Protein AF-0000000084413455 (afdb_homodimer)

Radius of gyration: 25.89 Å; Cα contacts (8 Å, |Δi|>4): 850; chains: 2; bounding box: 75×110×59 Å

Secondary structure (DSSP, 8-state):
----------------PEEEEEEEEP--HHHHTTTEEEE-EEETTPPP-TTS------SS-EEEEEEEEE--BSEESEEEE-SS--EEEEE-STT--EEEEEE-----STTPPPGGG-EEEEEPTT-EEEEPTT-EEEEEEBSSSSEEEEEEEEETTHHHHS-EEEEHHHHHSEEEEEE----/----------------PEEEEEEEEP--HHHHTTTEEEE-EEETTPPP-TTS------SS-EEEEEEEEE--BSEESEEEE-SS--EEEEE-STT--EEEEEE-----STTPPPGGG-EEEEEPTT-EEEEPTT-EEEEEEBSSSSEEEEEEEEETTHHHHS-EEEEHHHHHSEEEEEE----

Structure (mmCIF, N/CA/C/O backbone):
data_AF-0000000084413455-model_v1
#
loop_
_entity.id
_entity.type
_entity.pdbx_description
1 polymer 'Ureidoglycolate hydrolase'
#
loop_
_atom_site.group_PDB
_atom_site.id
_atom_site.type_symbol
_atom_site.label_atom_id
_atom_site.label_alt_id
_atom_site.label_comp_id
_atom_site.label_asym_id
_atom_site.label_entity_id
_atom_site.label_seq_id
_atom_site.pdbx_PDB_ins_code
_atom_site.Cartn_x
_atom_site.Cartn_y
_atom_site.Cartn_z
_atom_site.occupancy
_atom_site.B_iso_or_equiv
_atom_site.auth_seq_id
_atom_site.auth_comp_id
_atom_site.auth_asym_id
_atom_site.auth_atom_id
_atom_site.pdbx_PDB_model_num
ATOM 1 N N . MET A 1 1 ? 42.781 47.531 34.438 1 32.59 1 MET A N 1
ATOM 2 C CA . MET A 1 1 ? 42.125 46.906 33.281 1 32.59 1 MET A CA 1
ATOM 3 C C . MET A 1 1 ? 40.844 46.219 33.688 1 32.59 1 MET A C 1
ATOM 5 O O . MET A 1 1 ? 40.844 45.25 34.469 1 32.59 1 MET A O 1
ATOM 9 N N . GLN A 1 2 ? 39.625 46.906 33.75 1 35.62 2 GLN A N 1
ATOM 10 C CA . GLN A 1 2 ? 38.312 46.5 34.281 1 35.62 2 GLN A CA 1
ATOM 11 C C . GLN A 1 2 ? 37.75 45.344 33.469 1 35.62 2 GLN A C 1
ATOM 13 O O . GLN A 1 2 ? 37.781 45.375 32.219 1 35.62 2 GLN A O 1
ATOM 18 N N . PRO A 1 3 ? 37.531 44.094 33.969 1 41.81 3 PRO A N 1
ATOM 19 C CA . PRO A 1 3 ? 36.969 42.938 33.219 1 41.81 3 PRO A CA 1
ATOM 20 C C . PRO A 1 3 ? 35.625 43.25 32.594 1 41.81 3 PRO A C 1
ATOM 22 O O . PRO A 1 3 ? 34.812 43.969 33.188 1 41.81 3 PRO A O 1
ATOM 25 N N . GLN A 1 4 ? 35.5 43.438 31.219 1 38.66 4 GLN A N 1
ATOM 26 C CA . GLN A 1 4 ? 34.25 43.656 30.5 1 38.66 4 GLN A CA 1
ATOM 27 C C . GLN A 1 4 ? 33.219 42.594 30.859 1 38.66 4 GLN A C 1
ATOM 29 O O . GLN A 1 4 ? 33.531 41.406 30.859 1 38.66 4 GLN A O 1
ATOM 34 N N . ALA A 1 5 ? 32.094 42.906 31.562 1 42.81 5 ALA A N 1
ATOM 35 C CA . ALA A 1 5 ? 30.875 42.156 31.875 1 42.81 5 ALA A CA 1
ATOM 36 C C . ALA A 1 5 ? 30.344 41.438 30.641 1 42.81 5 ALA A C 1
ATOM 38 O O . ALA A 1 5 ? 30.109 42.062 29.609 1 42.81 5 ALA A O 1
ATOM 39 N N . HIS A 1 6 ? 30.656 40.125 30.297 1 40 6 HIS A N 1
ATOM 40 C CA . HIS A 1 6 ? 30 39.375 29.25 1 40 6 HIS A CA 1
ATOM 41 C C . HIS A 1 6 ? 28.484 39.562 29.297 1 40 6 HIS A C 1
ATOM 43 O O . HIS A 1 6 ? 27.859 39.375 30.344 1 40 6 HIS A O 1
ATOM 49 N N . ALA A 1 7 ? 27.859 40.438 28.5 1 41.5 7 ALA A N 1
ATOM 50 C CA . ALA A 1 7 ? 26.422 40.594 28.25 1 41.5 7 ALA A CA 1
ATOM 51 C C . ALA A 1 7 ? 25.734 39.219 28.172 1 41.5 7 ALA A C 1
ATOM 53 O O . ALA A 1 7 ? 26.156 38.344 27.422 1 41.5 7 ALA A O 1
ATOM 54 N N . ALA A 1 8 ? 25 38.75 29.156 1 38.31 8 ALA A N 1
ATOM 55 C CA . ALA A 1 8 ? 24.047 37.656 29.156 1 38.31 8 ALA A CA 1
ATOM 56 C C . ALA A 1 8 ? 23.203 37.656 27.891 1 38.31 8 ALA A C 1
ATOM 58 O O . ALA A 1 8 ? 22.609 38.688 27.531 1 38.31 8 ALA A O 1
ATOM 59 N N . ALA A 1 9 ? 23.516 36.906 26.844 1 40.94 9 ALA A N 1
ATOM 60 C CA . ALA A 1 9 ? 22.625 36.625 25.719 1 40.94 9 ALA A CA 1
ATOM 61 C C . ALA A 1 9 ? 21.172 36.562 26.188 1 40.94 9 ALA A C 1
ATOM 63 O O . ALA A 1 9 ? 20.859 35.844 27.156 1 40.94 9 ALA A O 1
ATOM 64 N N . THR A 1 10 ? 20.344 37.625 26.062 1 38.41 10 THR A N 1
ATOM 65 C CA . THR A 1 10 ? 18.906 37.625 26.219 1 38.41 10 THR A CA 1
ATOM 66 C C . THR A 1 10 ? 18.312 36.281 25.734 1 38.41 10 THR A C 1
ATOM 68 O O . THR A 1 10 ? 18.75 35.75 24.719 1 38.41 10 THR A O 1
ATOM 71 N N . ALA A 1 11 ? 17.797 35.469 26.594 1 41.06 11 ALA A N 1
ATOM 72 C CA . ALA A 1 11 ? 16.922 34.312 26.297 1 41.06 11 ALA A CA 1
ATOM 73 C C . ALA A 1 11 ? 16.031 34.625 25.094 1 41.06 11 ALA A C 1
ATOM 75 O O . ALA A 1 11 ? 15.336 35.656 25.078 1 41.06 11 ALA A O 1
ATOM 76 N N . SER A 1 12 ? 16.391 34.562 23.812 1 43.62 12 SER A N 1
ATOM 77 C CA . SER A 1 12 ? 15.453 34.562 22.703 1 43.62 12 SER A CA 1
ATOM 78 C C . SER A 1 12 ? 14.062 34.156 23.141 1 43.62 12 SER A C 1
ATOM 80 O O . SER A 1 12 ? 13.891 33.125 23.812 1 43.62 12 SER A O 1
ATOM 82 N N . GLU A 1 13 ? 13.164 34.969 23.547 1 43.12 13 GLU A N 1
ATOM 83 C CA . GLU A 1 13 ? 11.75 34.75 23.859 1 43.12 13 GLU A CA 1
ATOM 84 C C . GLU A 1 13 ? 11.172 33.625 23.031 1 43.12 13 GLU A C 1
ATOM 86 O O . GLU A 1 13 ? 11.148 33.688 21.797 1 43.12 13 GLU A O 1
ATOM 91 N N . ALA A 1 14 ? 11.352 32.406 23.234 1 52.88 14 ALA A N 1
ATOM 92 C CA . ALA A 1 14 ? 10.641 31.297 22.641 1 52.88 14 ALA A CA 1
ATOM 93 C C . ALA A 1 14 ? 9.219 31.688 22.25 1 52.88 14 ALA A C 1
ATOM 95 O O . ALA A 1 14 ? 8.43 32.125 23.078 1 52.88 14 ALA A O 1
ATOM 96 N N . GLN A 1 15 ? 8.992 32.344 21.125 1 64.69 15 GLN A N 1
ATOM 97 C CA . GLN A 1 15 ? 7.672 32.688 20.625 1 64.69 15 GLN A CA 1
ATOM 98 C C . GLN A 1 15 ? 6.629 31.656 21.031 1 64.69 15 GLN A C 1
ATOM 100 O O . GLN A 1 15 ? 6.828 30.453 20.828 1 64.69 15 GLN A O 1
ATOM 105 N N . GLN A 1 16 ? 5.848 31.922 22.078 1 83.38 16 GLN A N 1
ATOM 106 C CA . GLN A 1 16 ? 4.758 31.078 22.578 1 83.38 16 GLN A CA 1
ATOM 107 C C . GLN A 1 16 ? 3.584 31.078 21.594 1 83.38 16 GLN A C 1
ATOM 109 O O . GLN A 1 16 ? 3.057 32.156 21.25 1 83.38 16 GLN A O 1
ATOM 114 N N . TYR A 1 17 ? 3.418 30.109 20.75 1 94.25 17 TYR A N 1
ATOM 115 C CA . TYR A 1 17 ? 2.27 29.984 19.859 1 94.25 17 TYR A CA 1
ATOM 116 C C . TYR A 1 17 ? 1.015 29.594 20.641 1 94.25 17 TYR A C 1
ATOM 118 O O . TYR A 1 17 ? 1.085 28.859 21.609 1 94.25 17 TYR A O 1
ATOM 126 N N . LYS A 1 18 ? -0.078 30.359 20.219 1 97.38 18 LYS A N 1
ATOM 127 C CA . LYS A 1 18 ? -1.358 29.906 20.75 1 97.38 18 LYS A CA 1
ATOM 128 C C . LYS A 1 18 ? -1.585 28.422 20.438 1 97.38 18 LYS A C 1
ATOM 130 O O . LYS A 1 18 ? -1.438 27.984 19.297 1 97.38 18 LYS A O 1
ATOM 135 N N . GLN A 1 19 ? -1.878 27.656 21.453 1 97.88 19 GLN A N 1
ATOM 136 C CA . GLN A 1 19 ? -2.141 26.234 21.266 1 97.88 19 GLN A CA 1
ATOM 137 C C . GLN A 1 19 ? -3.639 25.969 21.156 1 97.88 19 GLN A C 1
ATOM 139 O O . GLN A 1 19 ? -4.418 26.406 22 1 97.88 19 GLN A O 1
ATOM 144 N N . VAL A 1 20 ? -4.043 25.375 20.109 1 98.44 20 VAL A N 1
ATOM 145 C CA . VAL A 1 20 ? -5.434 24.984 19.906 1 98.44 20 VAL A CA 1
ATOM 146 C C . VAL A 1 20 ? -5.559 23.469 20 1 98.44 20 VAL A C 1
ATOM 148 O O . VAL A 1 20 ? -4.855 22.734 19.297 1 98.44 20 VAL A O 1
ATOM 151 N N . THR A 1 21 ? -6.461 23 20.844 1 98.56 21 THR A N 1
ATOM 152 C CA . THR A 1 21 ? -6.641 21.562 21.031 1 98.56 21 THR A CA 1
ATOM 153 C C . THR A 1 21 ? -7.699 21.016 20.078 1 98.56 21 THR A C 1
ATOM 155 O O . THR A 1 21 ? -8.789 21.594 19.953 1 98.56 21 THR A O 1
ATOM 158 N N . LEU A 1 22 ? -7.371 20 19.359 1 98.75 22 LEU A N 1
ATOM 159 C CA . LEU A 1 22 ? -8.312 19.25 18.531 1 98.75 22 LEU A CA 1
ATOM 160 C C . LEU A 1 22 ? -8.555 17.859 19.109 1 98.75 22 LEU A C 1
ATOM 162 O O . LEU A 1 22 ? -7.602 17.125 19.375 1 98.75 22 LEU A O 1
ATOM 166 N N . LYS A 1 23 ? -9.836 17.531 19.266 1 98.44 23 LYS A N 1
ATOM 167 C CA . LYS A 1 23 ? -10.18 16.188 19.734 1 98.44 23 LYS A CA 1
ATOM 168 C C . LYS A 1 23 ? -10.312 15.211 18.562 1 98.44 23 LYS A C 1
ATOM 170 O O . LYS A 1 23 ? -10.773 15.594 17.484 1 98.44 23 LYS A O 1
ATOM 175 N N . VAL A 1 24 ? -9.953 13.969 18.859 1 98.69 24 VAL A N 1
ATOM 176 C CA . VAL A 1 24 ? -10.078 12.938 17.844 1 98.69 24 VAL A CA 1
ATOM 177 C C . VAL A 1 24 ? -11.555 12.672 17.547 1 98.69 24 VAL A C 1
ATOM 179 O O . VAL A 1 24 ? -12.375 12.586 18.469 1 98.69 24 VAL A O 1
ATOM 182 N N . THR A 1 25 ? -11.898 12.688 16.281 1 98.62 25 THR A N 1
ATOM 183 C CA . THR A 1 25 ? -13.234 12.352 15.789 1 98.62 25 THR A CA 1
ATOM 184 C C . THR A 1 25 ? -13.375 10.844 15.594 1 98.62 25 THR A C 1
ATOM 186 O O . THR A 1 25 ? -12.477 10.195 15.062 1 98.62 25 THR A O 1
ATOM 189 N N . PRO A 1 26 ? -14.539 10.219 16.078 1 98.62 26 PRO A N 1
ATOM 190 C CA . PRO A 1 26 ? -14.719 8.789 15.797 1 98.62 26 PRO A CA 1
ATOM 191 C C . PRO A 1 26 ? -14.602 8.461 14.312 1 98.62 26 PRO A C 1
ATOM 193 O O . PRO A 1 26 ? -15.203 9.148 13.477 1 98.62 26 PRO A O 1
ATOM 196 N N . LEU A 1 27 ? -13.844 7.434 14.031 1 98.44 27 LEU A N 1
ATOM 197 C CA . LEU A 1 27 ? -13.656 7.008 12.648 1 98.44 27 LEU A CA 1
ATOM 198 C C . LEU A 1 27 ? -14.828 6.156 12.18 1 98.44 27 LEU A C 1
ATOM 200 O O . LEU A 1 27 ? -14.914 4.973 12.508 1 98.44 27 LEU A O 1
ATOM 204 N N . THR A 1 28 ? -15.75 6.695 11.469 1 97.75 28 THR A N 1
ATOM 205 C CA . THR A 1 28 ? -16.859 6.02 10.797 1 97.75 28 THR A CA 1
ATOM 206 C C . THR A 1 28 ? -16.891 6.398 9.32 1 97.75 28 THR A C 1
ATOM 208 O O . THR A 1 28 ? -16.297 7.395 8.906 1 97.75 28 THR A O 1
ATOM 211 N N . ALA A 1 29 ? -17.578 5.547 8.57 1 96.19 29 ALA A N 1
ATOM 212 C CA . ALA A 1 29 ? -17.719 5.848 7.145 1 96.19 29 ALA A CA 1
ATOM 213 C C . ALA A 1 29 ? -18.344 7.227 6.938 1 96.19 29 ALA A C 1
ATOM 215 O O . ALA A 1 29 ? -17.969 7.953 6.016 1 96.19 29 ALA A O 1
ATOM 216 N N . GLU A 1 30 ? -19.281 7.582 7.727 1 97.5 30 GLU A N 1
ATOM 217 C CA . GLU A 1 30 ? -19.969 8.867 7.625 1 97.5 30 GLU A CA 1
ATOM 218 C C . GLU A 1 30 ? -19.031 10.023 7.965 1 97.5 30 GLU A C 1
ATOM 220 O O . GLU A 1 30 ? -19 11.031 7.254 1 97.5 30 GLU A O 1
ATOM 225 N N . ASN A 1 31 ? -18.281 9.898 9.047 1 98.5 31 ASN A N 1
ATOM 226 C CA . ASN A 1 31 ? -17.422 10.977 9.516 1 98.5 31 ASN A CA 1
ATOM 227 C C . ASN A 1 31 ? -16.281 11.258 8.531 1 98.5 31 ASN A C 1
ATOM 229 O O . ASN A 1 31 ? -15.867 12.406 8.367 1 98.5 31 ASN A O 1
ATOM 233 N N . ILE A 1 32 ? -15.75 10.219 7.926 1 98.44 32 ILE A N 1
ATOM 234 C CA . ILE A 1 32 ? -14.539 10.367 7.129 1 98.44 32 ILE A CA 1
ATOM 235 C C . ILE A 1 32 ? -14.906 10.727 5.691 1 98.44 32 ILE A C 1
ATOM 237 O O . ILE A 1 32 ? -14.07 11.219 4.934 1 98.44 32 ILE A O 1
ATOM 241 N N . LYS A 1 33 ? -16.125 10.547 5.285 1 97.94 33 LYS A N 1
ATOM 242 C CA . LYS A 1 33 ? -16.625 10.625 3.914 1 97.94 33 LYS A CA 1
ATOM 243 C C . LYS A 1 33 ? -16.234 11.945 3.262 1 97.94 33 LYS A C 1
ATOM 245 O O . LYS A 1 33 ? -15.828 11.969 2.098 1 97.94 33 LYS A O 1
ATOM 250 N N . PRO A 1 34 ? -16.359 13.133 3.943 1 98.19 34 PRO A N 1
ATOM 251 C CA . PRO A 1 34 ? -16.047 14.398 3.291 1 98.19 34 PRO A CA 1
ATOM 252 C C . PRO A 1 34 ? -14.578 14.5 2.881 1 98.19 34 PRO A C 1
ATOM 254 O O . PRO A 1 34 ? -14.211 15.359 2.074 1 98.19 34 PRO A O 1
ATOM 257 N N . PHE A 1 35 ? -13.75 13.656 3.434 1 98.81 35 PHE A N 1
ATOM 258 C CA . PHE A 1 35 ? -12.312 13.812 3.291 1 98.81 35 PHE A CA 1
ATOM 259 C C . PHE A 1 35 ? -11.727 12.68 2.453 1 98.81 35 PHE A C 1
ATOM 261 O O . PHE A 1 35 ? -10.656 12.828 1.856 1 98.81 35 PHE A O 1
ATOM 268 N N . GLY A 1 36 ? -12.344 11.57 2.549 1 98.44 36 GLY A N 1
ATOM 269 C CA . GLY A 1 36 ? -11.789 10.391 1.904 1 98.44 36 GLY A CA 1
ATOM 270 C C . GLY A 1 36 ? -12.5 9.109 2.293 1 98.44 36 GLY A C 1
ATOM 271 O O . GLY A 1 36 ? -13.711 9.109 2.512 1 98.44 36 GLY A O 1
ATOM 272 N N . GLN A 1 37 ? -11.797 7.996 2.154 1 98.69 37 GLN A N 1
ATOM 273 C CA . GLN A 1 37 ? -12.266 6.652 2.471 1 98.69 37 GLN A CA 1
ATOM 274 C C . GLN A 1 37 ? -11.258 5.91 3.348 1 98.69 37 GLN A C 1
ATOM 276 O O . GLN A 1 37 ? -10.047 6.074 3.188 1 98.69 37 GLN A O 1
ATOM 281 N N . ILE A 1 38 ? -11.773 5.172 4.258 1 98.62 38 ILE A N 1
ATOM 282 C CA . ILE A 1 38 ? -10.953 4.203 4.973 1 98.62 38 ILE A CA 1
ATOM 283 C C . ILE A 1 38 ? -11.125 2.82 4.352 1 98.62 38 ILE A C 1
ATOM 285 O O . ILE A 1 38 ? -12.25 2.346 4.18 1 98.62 38 ILE A O 1
ATOM 289 N N . ILE A 1 39 ? -10.031 2.246 3.984 1 98.31 39 ILE A N 1
ATOM 290 C CA . ILE A 1 39 ? -10.055 0.939 3.336 1 98.31 39 ILE A CA 1
ATOM 291 C C . ILE A 1 39 ? -9.5 -0.119 4.285 1 98.31 39 ILE A C 1
ATOM 293 O O . ILE A 1 39 ? -8.383 0.017 4.789 1 98.31 39 ILE A O 1
ATOM 297 N N . SER A 1 40 ? -10.273 -1.076 4.562 1 96.88 40 SER A N 1
ATOM 298 C CA . SER A 1 40 ? -9.875 -2.205 5.395 1 96.88 40 SER A CA 1
ATOM 299 C C . SER A 1 40 ? -9.859 -3.504 4.594 1 96.88 40 SER A C 1
ATOM 301 O O . SER A 1 40 ? -10.133 -3.504 3.395 1 96.88 40 SER A O 1
ATOM 303 N N . SER A 1 41 ? -9.406 -4.523 5.285 1 96.25 41 SER A N 1
ATOM 304 C CA . SER A 1 41 ? -9.227 -5.82 4.637 1 96.25 41 SER A CA 1
ATOM 305 C C . SER A 1 41 ? -10.555 -6.375 4.133 1 96.25 41 SER A C 1
ATOM 307 O O . SER A 1 41 ? -11.594 -6.207 4.781 1 96.25 41 SER A O 1
ATOM 309 N N . SER A 1 42 ? -10.523 -6.926 3 1 94.62 42 SER A N 1
ATOM 310 C CA . SER A 1 42 ? -11.656 -7.652 2.43 1 94.62 42 SER A CA 1
ATOM 311 C C . SER A 1 42 ? -11.258 -9.078 2.047 1 94.62 42 SER A C 1
ATOM 313 O O . SER A 1 42 ? -10.078 -9.375 1.878 1 94.62 42 SER A O 1
ATOM 315 N N . PRO A 1 43 ? -12.234 -9.938 2.016 1 89.5 43 PRO A N 1
ATOM 316 C CA . PRO A 1 43 ? -11.914 -11.297 1.576 1 89.5 43 PRO A CA 1
ATOM 317 C C . PRO A 1 43 ? -11.422 -11.352 0.13 1 89.5 43 PRO A C 1
ATOM 319 O O . PRO A 1 43 ? -11.711 -10.445 -0.656 1 89.5 43 PRO A O 1
ATOM 322 N N . ASP A 1 44 ? -10.703 -12.422 -0.094 1 83.88 44 ASP A N 1
ATOM 323 C CA . ASP A 1 44 ? -10.242 -12.664 -1.457 1 83.88 44 ASP A CA 1
ATOM 324 C C . ASP A 1 44 ? -11.422 -12.797 -2.42 1 83.88 44 ASP A C 1
ATOM 326 O O . ASP A 1 44 ? -12.438 -13.414 -2.086 1 83.88 44 ASP A O 1
ATOM 330 N N . GLY A 1 45 ? -11.328 -12.172 -3.592 1 83.5 45 GLY A N 1
ATOM 331 C CA . GLY A 1 45 ? -12.352 -12.32 -4.617 1 83.5 45 GLY A CA 1
ATOM 332 C C . GLY A 1 45 ? -13.383 -11.211 -4.605 1 83.5 45 GLY A C 1
ATOM 333 O O . GLY A 1 45 ? -14.258 -11.164 -5.469 1 83.5 45 GLY A O 1
ATOM 334 N N . LYS A 1 46 ? -13.352 -10.344 -3.662 1 87.38 46 LYS A N 1
ATOM 335 C CA . LYS A 1 46 ? -14.273 -9.211 -3.676 1 87.38 46 LYS A CA 1
ATOM 336 C C . LYS A 1 46 ? -14.141 -8.406 -4.969 1 87.38 46 LYS A C 1
ATOM 338 O O . LYS A 1 46 ? -13.031 -8.094 -5.402 1 87.38 46 LYS A O 1
ATOM 343 N N . VAL A 1 47 ? -15.266 -8.086 -5.566 1 90.81 47 VAL A N 1
ATOM 344 C CA . VAL A 1 47 ? -15.281 -7.32 -6.809 1 90.81 47 VAL A CA 1
ATOM 345 C C . VAL A 1 47 ? -15.219 -5.828 -6.496 1 90.81 47 VAL A C 1
ATOM 347 O O . VAL A 1 47 ? -15.773 -5.371 -5.496 1 90.81 47 VAL A O 1
ATOM 350 N N . PHE A 1 48 ? -14.641 -5.137 -7.41 1 95.31 48 PHE A N 1
ATOM 351 C CA . PHE A 1 48 ? -14.477 -3.695 -7.273 1 95.31 48 PHE A CA 1
ATOM 352 C C . PHE A 1 48 ? -15.828 -3.004 -7.176 1 95.31 48 PHE A C 1
ATOM 354 O O . PHE A 1 48 ? -16.75 -3.305 -7.949 1 95.31 48 PHE A O 1
ATOM 361 N N . ASP A 1 49 ? -15.977 -2.098 -6.234 1 95.38 49 ASP A N 1
ATOM 362 C CA . ASP A 1 49 ? -17.219 -1.337 -6.09 1 95.38 49 ASP A CA 1
ATOM 363 C C . ASP A 1 49 ? -16.953 -0.007 -5.387 1 95.38 49 ASP A C 1
ATOM 365 O O . ASP A 1 49 ? -15.828 0.483 -5.355 1 95.38 49 ASP A O 1
ATOM 369 N N . GLN A 1 50 ? -18.016 0.626 -4.895 1 94.19 50 GLN A N 1
ATOM 370 C CA . GLN A 1 50 ? -17.938 1.975 -4.344 1 94.19 50 GLN A CA 1
ATOM 371 C C . GLN A 1 50 ? -17.203 1.979 -3.006 1 94.19 50 GLN A C 1
ATOM 373 O O . GLN A 1 50 ? -16.766 3.031 -2.527 1 94.19 50 GLN A O 1
ATOM 378 N N . GLU A 1 51 ? -17.047 0.812 -2.385 1 93.31 51 GLU A N 1
ATOM 379 C CA . GLU A 1 51 ? -16.375 0.726 -1.096 1 93.31 51 GLU A CA 1
ATOM 380 C C . GLU A 1 51 ? -14.859 0.69 -1.273 1 93.31 51 GLU A C 1
ATOM 382 O O . GLU A 1 51 ? -14.109 0.884 -0.312 1 93.31 51 GLU A O 1
ATOM 387 N N . ASP A 1 52 ? -14.5 0.4 -2.496 1 96.44 52 ASP A N 1
ATOM 388 C CA . ASP A 1 52 ? -13.078 0.424 -2.807 1 96.44 52 ASP A CA 1
ATOM 389 C C . ASP A 1 52 ? -12.562 1.858 -2.91 1 96.44 52 ASP A C 1
ATOM 391 O O . ASP A 1 52 ? -13.344 2.789 -3.115 1 96.44 52 ASP A O 1
ATOM 395 N N . ALA A 1 53 ? -11.266 2.039 -2.66 1 98.38 53 ALA A N 1
ATOM 396 C CA . ALA A 1 53 ? -10.664 3.355 -2.854 1 98.38 53 ALA A CA 1
ATOM 397 C C . ALA A 1 53 ? -10.938 3.885 -4.258 1 98.38 53 ALA A C 1
ATOM 399 O O . ALA A 1 53 ? -10.57 3.258 -5.25 1 98.38 53 ALA A O 1
ATOM 400 N N . GLN A 1 54 ? -11.719 4.965 -4.367 1 98.19 54 GLN A N 1
ATOM 401 C CA . GLN A 1 54 ? -11.922 5.641 -5.641 1 98.19 54 GLN A CA 1
ATOM 402 C C . GLN A 1 54 ? -10.742 6.543 -5.984 1 98.19 54 GLN A C 1
ATOM 404 O O . GLN A 1 54 ? -10.617 7.641 -5.438 1 98.19 54 GLN A O 1
ATOM 409 N N . LEU A 1 55 ? -9.867 6.133 -6.965 1 98.56 55 LEU A N 1
ATOM 410 C CA . LEU A 1 55 ? -8.555 6.73 -7.156 1 98.56 55 LEU A CA 1
ATOM 411 C C . LEU A 1 55 ? -8.562 7.711 -8.32 1 98.56 55 LEU A C 1
ATOM 413 O O . LEU A 1 55 ? -9.227 7.473 -9.336 1 98.56 55 LEU A O 1
ATOM 417 N N . VAL A 1 56 ? -7.965 8.797 -8.18 1 97.62 56 VAL A N 1
ATOM 418 C CA . VAL A 1 56 ? -7.535 9.695 -9.234 1 97.62 56 VAL A CA 1
ATOM 419 C C . VAL A 1 56 ? -6.012 9.703 -9.328 1 97.62 56 VAL A C 1
ATOM 421 O O . VAL A 1 56 ? -5.336 10.297 -8.484 1 97.62 56 VAL A O 1
ATOM 424 N N . LEU A 1 57 ? -5.43 9 -10.312 1 97.38 57 LEU A N 1
ATOM 425 C CA . LEU A 1 57 ? -3.986 8.852 -10.477 1 97.38 57 LEU A CA 1
ATOM 426 C C . LEU A 1 57 ? -3.557 9.227 -11.891 1 97.38 57 LEU A C 1
ATOM 428 O O . LEU A 1 57 ? -2.412 8.977 -12.281 1 97.38 57 LEU A O 1
ATOM 432 N N . ASN A 1 58 ? -4.43 9.766 -12.664 1 95.56 58 ASN A N 1
ATOM 433 C CA . ASN A 1 58 ? -4.219 9.875 -14.102 1 95.56 58 ASN A CA 1
ATOM 434 C C . ASN A 1 58 ? -3.699 11.258 -14.484 1 95.56 58 ASN A C 1
ATOM 436 O O . ASN A 1 58 ? -3.648 11.602 -15.672 1 95.56 58 ASN A O 1
ATOM 440 N N . GLN A 1 59 ? -3.365 12.094 -13.562 1 95.38 59 GLN A N 1
ATOM 441 C CA . GLN A 1 59 ? -2.889 13.438 -13.852 1 95.38 59 GLN A CA 1
ATOM 442 C C . GLN A 1 59 ? -1.366 13.508 -13.789 1 95.38 59 GLN A C 1
ATOM 444 O O . GLN A 1 59 ? -0.799 14.578 -13.555 1 95.38 59 GLN A O 1
ATOM 449 N N . GLY A 1 60 ? -0.695 12.5 -13.969 1 95.38 60 GLY A N 1
ATOM 450 C CA . GLY A 1 60 ? 0.752 12.375 -13.906 1 95.38 60 GLY A CA 1
ATOM 451 C C . GLY A 1 60 ? 1.219 10.938 -13.766 1 95.38 60 GLY A C 1
ATOM 452 O O . GLY A 1 60 ? 0.458 10 -14.031 1 95.38 60 GLY A O 1
ATOM 453 N N . THR A 1 61 ? 2.504 10.781 -13.469 1 96.56 61 THR A N 1
ATOM 454 C CA . THR A 1 61 ? 3.076 9.453 -13.25 1 96.56 61 THR A CA 1
ATOM 455 C C . THR A 1 61 ? 2.824 8.984 -11.82 1 96.56 61 THR A C 1
ATOM 457 O O . THR A 1 61 ? 3.312 9.594 -10.867 1 96.56 61 THR A O 1
ATOM 460 N N . PRO A 1 62 ? 2.082 7.914 -11.656 1 97.75 62 PRO A N 1
ATOM 461 C CA . PRO A 1 62 ? 1.846 7.422 -10.297 1 97.75 62 PRO A CA 1
ATOM 462 C C . PRO A 1 62 ? 3.125 6.945 -9.609 1 97.75 62 PRO A C 1
ATOM 464 O O . PRO A 1 62 ? 4.02 6.414 -10.273 1 97.75 62 PRO A O 1
ATOM 467 N N . ARG A 1 63 ? 3.24 7.133 -8.359 1 98.06 63 ARG A N 1
ATOM 468 C CA . ARG A 1 63 ? 4.324 6.648 -7.504 1 98.06 63 ARG A CA 1
ATOM 469 C C . ARG A 1 63 ? 3.775 5.902 -6.293 1 98.06 63 ARG A C 1
ATOM 471 O O . ARG A 1 63 ? 2.906 6.414 -5.586 1 98.06 63 ARG A O 1
ATOM 478 N N . PHE A 1 64 ? 4.125 4.711 -6.117 1 98.62 64 PHE A N 1
ATOM 479 C CA . PHE A 1 64 ? 3.855 3.877 -4.949 1 98.62 64 PHE A CA 1
ATOM 480 C C . PHE A 1 64 ? 5.148 3.521 -4.23 1 98.62 64 PHE A C 1
ATOM 482 O O . PHE A 1 64 ? 6.082 2.998 -4.84 1 98.62 64 PHE A O 1
ATOM 489 N N . TYR A 1 65 ? 5.262 3.854 -2.965 1 98.06 65 TYR A N 1
ATOM 490 C CA . TYR A 1 65 ? 6.52 3.68 -2.25 1 98.06 65 TYR A CA 1
ATOM 491 C C . TYR A 1 65 ? 6.285 3.549 -0.751 1 98.06 65 TYR A C 1
ATOM 493 O O . TYR A 1 65 ? 5.148 3.65 -0.283 1 98.06 65 TYR A O 1
ATOM 501 N N . ILE A 1 66 ? 7.332 3.162 -0.011 1 97.88 66 ILE A N 1
ATOM 502 C CA . ILE A 1 66 ? 7.324 3.086 1.446 1 97.88 66 ILE A CA 1
ATOM 503 C C . ILE A 1 66 ? 8.258 4.152 2.023 1 97.88 66 ILE A C 1
ATOM 505 O O . ILE A 1 66 ? 9.398 4.289 1.586 1 97.88 66 ILE A O 1
ATOM 509 N N . MET A 1 67 ? 7.727 4.879 2.939 1 96.81 67 MET A N 1
ATOM 510 C CA . MET A 1 67 ? 8.539 5.902 3.584 1 96.81 67 MET A CA 1
ATOM 511 C C . MET A 1 67 ? 8.641 5.656 5.086 1 96.81 67 MET A C 1
ATOM 513 O O . MET A 1 67 ? 7.711 5.121 5.695 1 96.81 67 MET A O 1
ATOM 517 N N . ARG A 1 68 ? 9.758 6.043 5.621 1 96.5 68 ARG A N 1
ATOM 518 C CA . ARG A 1 68 ? 9.992 6.031 7.059 1 96.5 68 ARG A CA 1
ATOM 519 C C . ARG A 1 68 ? 9.938 7.441 7.637 1 96.5 68 ARG A C 1
ATOM 521 O O . ARG A 1 68 ? 10.68 8.328 7.199 1 96.5 68 ARG A O 1
ATOM 528 N N . LEU A 1 69 ? 9.07 7.598 8.609 1 96.31 69 LEU A N 1
ATOM 529 C CA . LEU A 1 69 ? 8.883 8.914 9.211 1 96.31 69 LEU A CA 1
ATOM 530 C C . LEU A 1 69 ? 9.312 8.914 10.672 1 96.31 69 LEU A C 1
ATOM 532 O O . LEU A 1 69 ? 8.945 8.008 11.43 1 96.31 69 LEU A O 1
ATOM 536 N N . PRO A 1 70 ? 10.078 9.875 11.055 1 96 70 PRO A N 1
ATOM 537 C CA . PRO A 1 70 ? 10.359 10.008 12.484 1 96 70 PRO A CA 1
ATOM 538 C C . PRO A 1 70 ? 9.141 10.469 13.289 1 96 70 PRO A C 1
ATOM 540 O O . PRO A 1 70 ? 8.227 11.086 12.727 1 96 70 PRO A O 1
ATOM 543 N N . VAL A 1 71 ? 9.18 10.148 14.555 1 95.56 71 VAL A N 1
ATOM 544 C CA . VAL A 1 71 ? 8.109 10.594 15.438 1 95.56 71 VAL A CA 1
ATOM 545 C C . VAL A 1 71 ? 8.086 12.117 15.508 1 95.56 71 VAL A C 1
ATOM 547 O O . VAL A 1 71 ? 9.133 12.75 15.609 1 95.56 71 VAL A O 1
ATOM 550 N N . ARG A 1 72 ? 6.84 12.656 15.406 1 91.44 72 ARG A N 1
ATOM 551 C CA . ARG A 1 72 ? 6.691 14.102 15.539 1 91.44 72 ARG A CA 1
ATOM 552 C C . ARG A 1 72 ? 5.688 14.445 16.641 1 91.44 72 ARG A C 1
ATOM 554 O O . ARG A 1 72 ? 5.367 15.617 16.844 1 91.44 72 ARG A O 1
ATOM 561 N N . GLY A 1 73 ? 5.16 13.391 17.281 1 96.31 73 GLY A N 1
ATOM 562 C CA . GLY A 1 73 ? 4.195 13.648 18.344 1 96.31 73 GLY A CA 1
ATOM 563 C C . GLY A 1 73 ? 2.807 13.961 17.812 1 96.31 73 GLY A C 1
ATOM 564 O O . GLY A 1 73 ? 2.559 13.875 16.609 1 96.31 73 GLY A O 1
ATOM 565 N N . LEU A 1 74 ? 1.94 14.32 18.734 1 97.94 74 LEU A N 1
ATOM 566 C CA . LEU A 1 74 ? 0.554 14.633 18.406 1 97.94 74 LEU A CA 1
ATOM 567 C C . LEU A 1 74 ? 0.327 16.141 18.359 1 97.94 74 LEU A C 1
ATOM 569 O O . LEU A 1 74 ? -0.555 16.656 19.047 1 97.94 74 LEU A O 1
ATOM 573 N N . ARG A 1 75 ? 1.048 16.781 17.562 1 98.12 75 ARG A N 1
ATOM 574 C CA . ARG A 1 75 ? 0.962 18.219 17.328 1 98.12 75 ARG A CA 1
ATOM 575 C C . ARG A 1 75 ? 1.332 18.562 15.883 1 98.12 75 ARG A C 1
ATOM 577 O O . ARG A 1 75 ? 2.035 17.797 15.219 1 98.12 75 ARG A O 1
ATOM 584 N N . PHE A 1 76 ? 0.823 19.641 15.391 1 98.56 76 PHE A N 1
ATOM 585 C CA . PHE A 1 76 ? 1.17 20.109 14.055 1 98.56 76 PHE A CA 1
ATOM 586 C C . PHE A 1 76 ? 0.871 21.609 13.922 1 98.56 76 PHE A C 1
ATOM 588 O O . PHE A 1 76 ? 0.125 22.172 14.719 1 98.56 76 PHE A O 1
ATOM 595 N N . HIS A 1 77 ? 1.529 22.25 12.938 1 98.5 77 HIS A N 1
ATOM 596 C CA . HIS A 1 77 ? 1.263 23.656 12.672 1 98.5 77 HIS A CA 1
ATOM 597 C C . HIS A 1 77 ? 1.195 23.922 11.172 1 98.5 77 HIS A C 1
ATOM 599 O O . HIS A 1 77 ? 0.967 25.062 10.75 1 98.5 77 HIS A O 1
ATOM 605 N N . ARG A 1 78 ? 1.45 22.938 10.391 1 98.38 78 ARG A N 1
ATOM 606 C CA . ARG A 1 78 ? 1.323 23.031 8.938 1 98.38 78 ARG A CA 1
ATOM 607 C C . ARG A 1 78 ? 0.269 22.062 8.414 1 98.38 78 ARG A C 1
ATOM 609 O O . ARG A 1 78 ? 0.099 20.969 8.953 1 98.38 78 ARG A O 1
ATOM 616 N N . ILE A 1 79 ? -0.456 22.531 7.402 1 98.62 79 ILE A N 1
ATOM 617 C CA . ILE A 1 79 ? -1.426 21.688 6.707 1 98.62 79 ILE A CA 1
ATOM 618 C C . ILE A 1 79 ? -1.268 21.859 5.199 1 98.62 79 ILE A C 1
ATOM 620 O O . ILE A 1 79 ? -0.969 22.953 4.719 1 98.62 79 ILE A O 1
ATOM 624 N N . THR A 1 80 ? -1.419 20.781 4.477 1 98.31 80 THR A N 1
ATOM 625 C CA . THR A 1 80 ? -1.135 20.797 3.045 1 98.31 80 THR A CA 1
ATOM 626 C C . THR A 1 80 ? -2.262 20.125 2.262 1 98.31 80 THR A C 1
ATOM 628 O O . THR A 1 80 ? -3.033 19.344 2.82 1 98.31 80 THR A O 1
ATOM 631 N N . TYR A 1 81 ? -2.451 20.516 0.98 1 98.25 81 TYR A N 1
ATOM 632 C CA . TYR A 1 81 ? -3.311 19.75 0.089 1 98.25 81 TYR A CA 1
ATOM 633 C C . TYR A 1 81 ? -2.635 19.516 -1.258 1 98.25 81 TYR A C 1
ATOM 635 O O . TYR A 1 81 ? -1.741 20.281 -1.646 1 98.25 81 TYR A O 1
ATOM 643 N N . HIS A 1 82 ? -2.912 18.391 -1.875 1 97.69 82 HIS A N 1
ATOM 644 C CA . HIS A 1 82 ? -2.578 18.062 -3.256 1 97.69 82 HIS A CA 1
ATOM 645 C C . HIS A 1 82 ? -3.807 18.141 -4.156 1 97.69 82 HIS A C 1
ATOM 647 O O . HIS A 1 82 ? -4.797 17.453 -3.932 1 97.69 82 HIS A O 1
ATOM 653 N N . GLY A 1 83 ? -3.721 18.938 -5.211 1 97.75 83 GLY A N 1
ATOM 654 C CA . GLY A 1 83 ? -4.895 19.25 -6.008 1 97.75 83 GLY A CA 1
ATOM 655 C C . GLY A 1 83 ? -5.051 18.344 -7.219 1 97.75 83 GLY A C 1
ATOM 656 O O . GLY A 1 83 ? -6.07 18.391 -7.91 1 97.75 83 GLY A O 1
ATOM 657 N N . LYS A 1 84 ? -4.141 17.453 -7.488 1 97 84 LYS A N 1
ATOM 658 C CA . LYS A 1 84 ? -4.137 16.734 -8.758 1 97 84 LYS A CA 1
ATOM 659 C C . LYS A 1 84 ? -4.395 15.242 -8.547 1 97 84 LYS A C 1
ATOM 661 O O . LYS A 1 84 ? -4.605 14.5 -9.508 1 97 84 LYS A O 1
ATOM 666 N N . VAL A 1 85 ? -4.32 14.82 -7.301 1 97.38 85 VAL A N 1
ATOM 667 C CA . VAL A 1 85 ? -4.266 13.375 -7.09 1 97.38 85 VAL A CA 1
ATOM 668 C C . VAL A 1 85 ? -4.992 13.016 -5.797 1 97.38 85 VAL A C 1
ATOM 670 O O . VAL A 1 85 ? -5.004 13.805 -4.844 1 97.38 85 VAL A O 1
ATOM 673 N N . THR A 1 86 ? -5.668 11.828 -5.789 1 98.5 86 THR A N 1
ATOM 674 C CA . THR A 1 86 ? -5.938 11.188 -4.508 1 98.5 86 THR A CA 1
ATOM 675 C C . THR A 1 86 ? -4.656 10.625 -3.902 1 98.5 86 THR A C 1
ATOM 677 O O . THR A 1 86 ? -3.748 10.219 -4.629 1 98.5 86 THR A O 1
ATOM 680 N N . GLN A 1 87 ? -4.562 10.664 -2.645 1 98.62 87 GLN A N 1
ATOM 681 C CA . GLN A 1 87 ? -3.408 10.094 -1.954 1 98.62 87 GLN A CA 1
ATOM 682 C C . GLN A 1 87 ? -3.828 8.992 -0.994 1 98.62 87 GLN A C 1
ATOM 684 O O . GLN A 1 87 ? -4.805 9.141 -0.256 1 98.62 87 GLN A O 1
ATOM 689 N N . CYS A 1 88 ? -3.203 7.84 -1.068 1 98.88 88 CYS A N 1
ATOM 690 C CA . CYS A 1 88 ? -3.43 6.738 -0.139 1 98.88 88 CYS A CA 1
ATOM 691 C C . CYS A 1 88 ? -2.254 6.582 0.819 1 98.88 88 CYS A C 1
ATOM 693 O O . CYS A 1 88 ? -1.101 6.535 0.39 1 98.88 88 CYS A O 1
ATOM 695 N N . LEU A 1 89 ? -2.535 6.562 2.084 1 98.56 89 LEU A N 1
ATOM 696 C CA . LEU A 1 89 ? -1.532 6.426 3.135 1 98.56 89 LEU A CA 1
ATOM 697 C C . LEU A 1 89 ? -1.923 5.328 4.121 1 98.56 89 LEU A C 1
ATOM 699 O O . LEU A 1 89 ? -3.039 5.332 4.648 1 98.56 89 LEU A O 1
ATOM 703 N N . GLY A 1 90 ? -1.029 4.352 4.355 1 97.94 90 GLY A N 1
ATOM 704 C CA . GLY A 1 90 ? -1.254 3.289 5.324 1 97.94 90 GLY A CA 1
ATOM 705 C C . GLY A 1 90 ? -0.014 2.943 6.129 1 97.94 90 GLY A C 1
ATOM 706 O O . GLY A 1 90 ? 1.101 2.971 5.602 1 97.94 90 GLY A O 1
ATOM 707 N N . GLY A 1 91 ? -0.205 2.613 7.375 1 96.81 91 GLY A N 1
ATOM 708 C CA . GLY A 1 91 ? 0.908 2.266 8.242 1 96.81 91 GLY A CA 1
ATOM 709 C C . GLY A 1 91 ? 1.387 0.838 8.055 1 96.81 91 GLY A C 1
ATOM 710 O O . GLY A 1 91 ? 0.584 -0.065 7.816 1 96.81 91 GLY A O 1
ATOM 711 N N . LEU A 1 92 ? 2.709 0.652 8.258 1 95.69 92 LEU A N 1
ATOM 712 C CA . LEU A 1 92 ? 3.314 -0.672 8.172 1 95.69 92 LEU A CA 1
ATOM 713 C C . LEU A 1 92 ? 3.902 -1.095 9.508 1 95.69 92 LEU A C 1
ATOM 715 O O . LEU A 1 92 ? 4.32 -2.242 9.68 1 95.69 92 LEU A O 1
ATOM 719 N N . THR A 1 93 ? 3.994 -0.221 10.469 1 94.06 93 THR A N 1
ATOM 720 C CA . THR A 1 93 ? 4.57 -0.513 11.773 1 94.06 93 THR A CA 1
ATOM 721 C C . THR A 1 93 ? 3.484 -0.937 12.758 1 94.06 93 THR A C 1
ATOM 723 O O . THR A 1 93 ? 2.777 -0.092 13.312 1 94.06 93 THR A O 1
ATOM 726 N N . PRO A 1 94 ? 3.391 -2.221 12.945 1 88.19 94 PRO A N 1
ATOM 727 C CA . PRO A 1 94 ? 2.395 -2.688 13.914 1 88.19 94 PRO A CA 1
ATOM 728 C C . PRO A 1 94 ? 2.82 -2.449 15.359 1 88.19 94 PRO A C 1
ATOM 730 O O . PRO A 1 94 ? 4.02 -2.404 15.656 1 88.19 94 PRO A O 1
ATOM 733 N N . PRO A 1 95 ? 1.871 -2.432 16.25 1 84.12 95 PRO A N 1
ATOM 734 C CA . PRO A 1 95 ? 0.413 -2.316 16.188 1 84.12 95 PRO A CA 1
ATOM 735 C C . PRO A 1 95 ? -0.075 -0.882 16.375 1 84.12 95 PRO A C 1
ATOM 737 O O . PRO A 1 95 ? -1.198 -0.663 16.828 1 84.12 95 PRO A O 1
ATOM 740 N N . HIS A 1 96 ? 0.777 0.04 16.031 1 86.62 96 HIS A N 1
ATOM 741 C CA . HIS A 1 96 ? 0.551 1.416 16.453 1 86.62 96 HIS A CA 1
ATOM 742 C C . HIS A 1 96 ? -0.381 2.146 15.492 1 86.62 96 HIS A C 1
ATOM 744 O O . HIS A 1 96 ? -0.191 2.096 14.281 1 86.62 96 HIS A O 1
ATOM 750 N N . PRO A 1 97 ? -1.397 2.783 16.109 1 93.62 97 PRO A N 1
ATOM 751 C CA . PRO A 1 97 ? -2.191 3.691 15.281 1 93.62 97 PRO A CA 1
ATOM 752 C C . PRO A 1 97 ? -1.443 4.977 14.93 1 93.62 97 PRO A C 1
ATOM 754 O O . PRO A 1 97 ? -0.365 5.234 15.469 1 93.62 97 PRO A O 1
ATOM 757 N N . TRP A 1 98 ? -1.869 5.688 14 1 97.81 98 TRP A N 1
ATOM 758 C CA . TRP A 1 98 ? -1.406 7.027 13.664 1 97.81 98 TRP A CA 1
ATOM 759 C C . TRP A 1 98 ? -2.582 7.977 13.469 1 97.81 98 TRP A C 1
ATOM 761 O O . TRP A 1 98 ? -3.734 7.543 13.406 1 97.81 98 TRP A O 1
ATOM 771 N N . TYR A 1 99 ? -2.287 9.227 13.547 1 98.69 99 TYR A N 1
ATOM 772 C CA . TYR A 1 99 ? -3.318 10.258 13.484 1 98.69 99 TYR A CA 1
ATOM 773 C C . TYR A 1 99 ? -3.113 11.164 12.281 1 98.69 99 TYR A C 1
ATOM 775 O O . TYR A 1 99 ? -1.987 11.336 11.812 1 98.69 99 TYR A O 1
ATOM 783 N N . VAL A 1 100 ? -4.191 11.672 11.844 1 98.88 100 VAL A N 1
ATOM 784 C CA . VAL A 1 100 ? -4.156 12.625 10.734 1 98.88 100 VAL A CA 1
ATOM 785 C C . VAL A 1 100 ? -5.227 13.688 10.938 1 98.88 100 VAL A C 1
ATOM 787 O O . VAL A 1 100 ? -6.34 13.391 11.375 1 98.88 100 VAL A O 1
ATOM 790 N N . ALA A 1 101 ? -4.848 14.93 10.711 1 98.94 101 ALA A N 1
ATOM 791 C CA . ALA A 1 101 ? -5.801 16.031 10.672 1 98.94 101 ALA A CA 1
ATOM 792 C C . ALA A 1 101 ? -6.262 16.312 9.242 1 98.94 101 ALA A C 1
ATOM 794 O O . ALA A 1 101 ? -5.438 16.453 8.336 1 98.94 101 ALA A O 1
ATOM 795 N N . LEU A 1 102 ? -7.57 16.312 9.07 1 98.94 102 LEU A N 1
ATOM 796 C CA . LEU A 1 102 ? -8.141 16.469 7.734 1 98.94 102 LEU A CA 1
ATOM 797 C C . LEU A 1 102 ? -9.094 17.656 7.68 1 98.94 102 LEU A C 1
ATOM 799 O O . LEU A 1 102 ? -9.719 18 8.68 1 98.94 102 LEU A O 1
ATOM 803 N N . ALA A 1 103 ? -9.18 18.281 6.535 1 98.94 103 ALA A N 1
ATOM 804 C CA . ALA A 1 103 ? -10.203 19.281 6.219 1 98.94 103 ALA A CA 1
ATOM 805 C C . ALA A 1 103 ? -10.641 19.172 4.758 1 98.94 103 ALA A C 1
ATOM 807 O O . ALA A 1 103 ? -9.914 18.609 3.928 1 98.94 103 ALA A O 1
ATOM 808 N N . ARG A 1 104 ? -11.82 19.656 4.484 1 98.69 104 ARG A N 1
ATOM 809 C CA . ARG A 1 104 ? -12.414 19.547 3.154 1 98.69 104 ARG A CA 1
ATOM 810 C C . ARG A 1 104 ? -11.555 20.25 2.109 1 98.69 104 ARG A C 1
ATOM 812 O O . ARG A 1 104 ? -10.859 21.219 2.418 1 98.69 104 ARG A O 1
ATOM 819 N N . PRO A 1 105 ? -11.68 19.703 0.885 1 98.38 105 PRO A N 1
ATOM 820 C CA . PRO A 1 105 ? -10.969 20.391 -0.198 1 98.38 105 PRO A CA 1
ATOM 821 C C . PRO A 1 105 ? -11.469 21.812 -0.43 1 98.38 105 PRO A C 1
ATOM 823 O O . PRO A 1 105 ? -12.68 22.047 -0.452 1 98.38 105 PRO A O 1
ATOM 826 N N . THR A 1 106 ? -10.523 22.703 -0.544 1 97.56 106 THR A N 1
ATOM 827 C CA . THR A 1 106 ? -10.852 24.062 -0.972 1 97.56 106 THR A CA 1
ATOM 828 C C . THR A 1 106 ? -10.094 24.422 -2.244 1 97.56 106 THR A C 1
ATOM 830 O O . THR A 1 106 ? -10.461 25.375 -2.945 1 97.56 106 THR A O 1
ATOM 833 N N . LEU A 1 107 ? -9.078 23.75 -2.547 1 96.5 107 LEU A N 1
ATOM 834 C CA . LEU A 1 107 ? -8.203 23.953 -3.695 1 96.5 107 LEU A CA 1
ATOM 835 C C . LEU A 1 107 ? -7.711 25.391 -3.758 1 96.5 107 LEU A C 1
ATOM 837 O O . LEU A 1 107 ? -7.684 26 -4.832 1 96.5 107 LEU A O 1
ATOM 841 N N . SER A 1 108 ? -7.414 25.984 -2.605 1 96.88 108 SER A N 1
ATOM 842 C CA . SER A 1 108 ? -6.941 27.359 -2.473 1 96.88 108 SER A CA 1
ATOM 843 C C . SER A 1 108 ? -6.141 27.547 -1.188 1 96.88 108 SER A C 1
ATOM 845 O O . SER A 1 108 ? -6.598 27.172 -0.106 1 96.88 108 SER A O 1
ATOM 847 N N . LEU A 1 109 ? -4.965 28.203 -1.31 1 96.19 109 LEU A N 1
ATOM 848 C CA . LEU A 1 109 ? -4.176 28.516 -0.12 1 96.19 109 LEU A CA 1
ATOM 849 C C . LEU A 1 109 ? -4.836 29.609 0.699 1 96.19 109 LEU A C 1
ATOM 851 O O . LEU A 1 109 ? -4.664 29.672 1.918 1 96.19 109 LEU A O 1
ATOM 855 N N . ASP A 1 110 ? -5.605 30.453 0.019 1 97 110 ASP A N 1
ATOM 856 C CA . ASP A 1 110 ? -6.285 31.547 0.701 1 97 110 ASP A CA 1
ATOM 857 C C . ASP A 1 110 ? -7.473 31.031 1.512 1 97 110 ASP A C 1
ATOM 859 O O . ASP A 1 110 ? -7.887 31.672 2.484 1 97 110 ASP A O 1
ATOM 863 N N . ALA A 1 111 ? -8.023 29.922 1.051 1 98.06 111 ALA A N 1
ATOM 864 C CA . ALA A 1 111 ? -9.141 29.312 1.758 1 98.06 111 ALA A CA 1
ATOM 865 C C . ALA A 1 111 ? -8.672 28.156 2.635 1 98.06 111 ALA A C 1
ATOM 867 O O . ALA A 1 111 ? -9.266 27.078 2.607 1 98.06 111 ALA A O 1
ATOM 868 N N . TYR A 1 112 ? -7.566 28.438 3.4 1 98.25 112 TYR A N 1
ATOM 869 C CA . TYR A 1 112 ? -7.023 27.422 4.289 1 98.25 112 TYR A CA 1
ATOM 870 C C . TYR A 1 112 ? -8.016 27.078 5.391 1 98.25 112 TYR A C 1
ATOM 872 O O . TYR A 1 112 ? -8.82 27.906 5.797 1 98.25 112 TYR A O 1
ATOM 880 N N . PRO A 1 113 ? -7.957 25.844 5.941 1 98.69 113 PRO A N 1
ATOM 881 C CA . PRO A 1 113 ? -8.906 25.406 6.977 1 98.69 113 PRO A CA 1
ATOM 882 C C . PRO A 1 113 ? -8.742 26.172 8.281 1 98.69 113 PRO A C 1
ATOM 884 O O . PRO A 1 113 ? -7.613 26.469 8.695 1 98.69 113 PRO A O 1
ATOM 887 N N . GLN A 1 114 ? -9.883 26.531 8.859 1 98.38 114 GLN A N 1
ATOM 888 C CA . GLN A 1 114 ? -9.914 27.047 10.219 1 98.38 114 GLN A CA 1
ATOM 889 C C . GLN A 1 114 ? -10.062 25.922 11.242 1 98.38 114 GLN A C 1
ATOM 891 O O . GLN A 1 114 ? -10.406 24.797 10.875 1 98.38 114 GLN A O 1
ATOM 896 N N . PRO A 1 115 ? -9.711 26.188 12.516 1 98.12 115 PRO A N 1
ATOM 897 C CA . PRO A 1 115 ? -9.766 25.125 13.516 1 98.12 115 PRO A CA 1
ATOM 898 C C . PRO A 1 115 ? -11.086 24.344 13.484 1 98.12 115 PRO A C 1
ATOM 900 O O . PRO A 1 115 ? -11.086 23.109 13.641 1 98.12 115 PRO A O 1
ATOM 903 N N . GLU A 1 116 ? -12.234 25.016 13.188 1 98.12 116 GLU A N 1
ATOM 904 C CA . GLU A 1 116 ? -13.547 24.359 13.227 1 98.12 116 GLU A CA 1
ATOM 905 C C . GLU A 1 116 ? -13.75 23.469 12.008 1 98.12 116 GLU A C 1
ATOM 907 O O . GLU A 1 116 ? -14.672 22.656 11.977 1 98.12 116 GLU A O 1
ATOM 912 N N . ASP A 1 117 ? -12.914 23.656 10.969 1 98.56 117 ASP A N 1
ATOM 913 C CA . ASP A 1 117 ? -13.016 22.875 9.742 1 98.56 117 ASP A CA 1
ATOM 914 C C . ASP A 1 117 ? -12.242 21.562 9.859 1 98.56 117 ASP A C 1
ATOM 916 O O . ASP A 1 117 ? -12.406 20.656 9.031 1 98.56 117 ASP A O 1
ATOM 920 N N . ILE A 1 118 ? -11.344 21.484 10.867 1 98.88 118 ILE A N 1
ATOM 921 C CA . ILE A 1 118 ? -10.359 20.406 10.938 1 98.88 118 ILE A CA 1
ATOM 922 C C . ILE A 1 118 ? -10.891 19.281 11.812 1 98.88 118 ILE A C 1
ATOM 924 O O . ILE A 1 118 ? -11.398 19.516 12.906 1 98.88 118 ILE A O 1
ATOM 928 N N . ARG A 1 119 ? -10.859 18.109 11.312 1 98.88 119 ARG A N 1
ATOM 929 C CA . ARG A 1 119 ? -11.164 16.891 12.055 1 98.88 119 ARG A CA 1
ATOM 930 C C . ARG A 1 119 ? -9.938 15.977 12.133 1 98.88 119 ARG A C 1
ATOM 932 O O . ARG A 1 119 ? -9.211 15.812 11.148 1 98.88 119 ARG A O 1
ATOM 939 N N . VAL A 1 120 ? -9.688 15.43 13.312 1 98.88 120 VAL A N 1
ATOM 940 C CA . VAL A 1 120 ? -8.578 14.508 13.5 1 98.88 120 VAL A CA 1
ATOM 941 C C . VAL A 1 120 ? -9.109 13.078 13.609 1 98.88 120 VAL A C 1
ATOM 943 O O . VAL A 1 120 ? -10.102 12.828 14.297 1 98.88 120 VAL A O 1
ATOM 946 N N . PHE A 1 121 ? -8.484 12.188 12.938 1 98.88 121 PHE A N 1
ATOM 947 C CA . PHE A 1 121 ? -8.883 10.781 12.977 1 98.88 121 PHE A CA 1
ATOM 948 C C . PHE A 1 121 ? -7.723 9.906 13.438 1 98.88 121 PHE A C 1
ATOM 950 O O . PHE A 1 121 ? -6.57 10.156 13.078 1 98.88 121 PHE A O 1
ATOM 957 N N . ARG A 1 122 ? -8.039 8.961 14.234 1 98.38 122 ARG A N 1
ATOM 958 C CA . ARG A 1 122 ? -7.133 7.875 14.594 1 98.38 122 ARG A CA 1
ATOM 959 C C . ARG A 1 122 ? -7.262 6.711 13.617 1 98.38 122 ARG A C 1
ATOM 961 O O . ARG A 1 122 ? -8.312 6.07 13.539 1 98.38 122 ARG A O 1
ATOM 968 N N . ILE A 1 123 ? -6.246 6.43 12.875 1 98 123 ILE A N 1
ATOM 969 C CA . ILE A 1 123 ? -6.273 5.379 11.859 1 98 123 ILE A CA 1
ATOM 970 C C . ILE A 1 123 ? -5.664 4.102 12.43 1 98 123 ILE A C 1
ATOM 972 O O . ILE A 1 123 ? -4.492 4.082 12.812 1 98 123 ILE A O 1
ATOM 976 N N . PRO A 1 124 ? -6.438 3.039 12.492 1 96.12 124 PRO A N 1
ATOM 977 C CA . PRO A 1 124 ? -5.898 1.795 13.047 1 96.12 124 PRO A CA 1
ATOM 978 C C . PRO A 1 124 ? -4.93 1.096 12.094 1 96.12 124 PRO A C 1
ATOM 980 O O . PRO A 1 124 ? -5.023 1.272 10.883 1 96.12 124 PRO A O 1
ATOM 983 N N . PHE A 1 125 ? -4 0.336 12.719 1 95.12 125 PHE A N 1
ATOM 984 C CA . PHE A 1 125 ? -3.176 -0.541 11.898 1 95.12 125 PHE A CA 1
ATOM 985 C C . PHE A 1 125 ? -4.039 -1.51 11.102 1 95.12 125 PHE A C 1
ATOM 987 O O . PHE A 1 125 ? -5.086 -1.955 11.578 1 95.12 125 PHE A O 1
ATOM 994 N N . GLY A 1 126 ? -3.619 -1.854 9.859 1 95.56 126 GLY A N 1
ATOM 995 C CA . GLY A 1 126 ? -4.359 -2.811 9.055 1 95.56 126 GLY A CA 1
ATOM 996 C C . GLY A 1 126 ? -5.316 -2.15 8.078 1 95.56 126 GLY A C 1
ATOM 997 O O . GLY A 1 126 ? -6.027 -2.834 7.34 1 95.56 126 GLY A O 1
ATOM 998 N N . SER A 1 127 ? -5.371 -0.851 8.086 1 97.19 127 SER A N 1
ATOM 999 C CA . SER A 1 127 ? -6.172 -0.071 7.152 1 97.19 127 SER A CA 1
ATOM 1000 C C . SER A 1 127 ? -5.344 1.03 6.5 1 97.19 127 SER A C 1
ATOM 1002 O O . SER A 1 127 ? -4.223 1.31 6.93 1 97.19 127 SER A O 1
ATOM 1004 N N . PHE A 1 128 ? -5.805 1.546 5.387 1 98.5 128 PHE A N 1
ATOM 1005 C CA . PHE A 1 128 ? -5.191 2.76 4.859 1 98.5 128 PHE A CA 1
ATOM 1006 C C . PHE A 1 128 ? -6.25 3.814 4.559 1 98.5 128 PHE A C 1
ATOM 1008 O O . PHE A 1 128 ? -7.4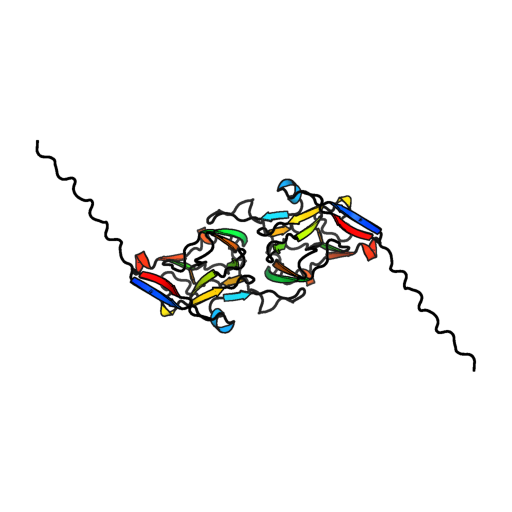3 3.49 4.406 1 98.5 128 PHE A O 1
ATOM 1015 N N . LEU A 1 129 ? -5.855 5.078 4.582 1 98.88 129 LEU A N 1
ATOM 1016 C CA . LEU A 1 129 ? -6.676 6.238 4.238 1 98.88 129 LEU A CA 1
ATOM 1017 C C . LEU A 1 129 ? -6.492 6.621 2.775 1 98.88 129 LEU A C 1
ATOM 1019 O O . LEU A 1 129 ? -5.359 6.777 2.309 1 98.88 129 LEU A O 1
ATOM 1023 N N . LYS A 1 130 ? -7.508 6.617 1.987 1 98.94 130 LYS A N 1
ATOM 1024 C CA . LYS A 1 130 ? -7.527 7.309 0.702 1 98.94 130 LYS A CA 1
ATOM 1025 C C . LYS A 1 130 ? -8.109 8.711 0.843 1 98.94 130 LYS A C 1
ATOM 1027 O O . LYS A 1 130 ? -9.289 8.875 1.172 1 98.94 130 LYS A O 1
ATOM 1032 N N . MET A 1 131 ? -7.316 9.719 0.661 1 98.81 131 MET A N 1
ATOM 1033 C CA . MET A 1 131 ? -7.77 11.109 0.724 1 98.81 131 MET A CA 1
ATOM 1034 C C . MET A 1 131 ? -8.258 11.586 -0.639 1 98.81 131 MET A C 1
ATOM 1036 O O . MET A 1 131 ? -7.621 11.328 -1.659 1 98.81 131 MET A O 1
ATOM 1040 N N . GLU A 1 132 ? -9.375 12.344 -0.616 1 98.44 132 GLU A N 1
ATOM 1041 C CA . GLU A 1 132 ? -9.906 12.953 -1.827 1 98.44 132 GLU A CA 1
ATOM 1042 C C . GLU A 1 132 ? -8.938 13.992 -2.396 1 98.44 132 GLU A C 1
ATOM 1044 O O . GLU A 1 132 ? -8.133 14.562 -1.662 1 98.44 132 GLU A O 1
ATOM 1049 N N . VAL A 1 133 ? -9.078 14.156 -3.707 1 98.38 133 VAL A N 1
ATOM 1050 C CA . VAL A 1 133 ? -8.328 15.234 -4.344 1 98.38 133 VAL A CA 1
ATOM 1051 C C . VAL A 1 133 ? -8.586 16.547 -3.611 1 98.38 133 VAL A C 1
ATOM 1053 O O . VAL A 1 133 ? -9.742 16.891 -3.342 1 98.38 133 VAL A O 1
ATOM 1056 N N . GLY A 1 134 ? -7.52 17.188 -3.252 1 98.38 134 GLY A N 1
ATOM 1057 C CA . GLY A 1 134 ? -7.645 18.516 -2.678 1 98.38 134 GLY A CA 1
ATOM 1058 C C . GLY A 1 134 ? -7.852 18.5 -1.174 1 98.38 134 GLY A C 1
ATOM 1059 O O . GLY A 1 134 ? -7.875 19.547 -0.534 1 98.38 134 GLY A O 1
ATOM 1060 N N . THR A 1 135 ? -8.039 17.359 -0.575 1 98.81 135 THR A N 1
ATOM 1061 C CA . THR A 1 135 ? -8.234 17.266 0.869 1 98.81 135 THR A CA 1
ATOM 1062 C C . THR A 1 135 ? -7.02 17.828 1.607 1 98.81 135 THR A C 1
ATOM 1064 O O . THR A 1 135 ? -5.879 17.469 1.309 1 98.81 135 THR A O 1
ATOM 1067 N N . TRP A 1 136 ? -7.277 18.797 2.518 1 98.88 136 TRP A N 1
ATOM 1068 C CA . TRP A 1 136 ? -6.223 19.266 3.408 1 98.88 136 TRP A CA 1
ATOM 1069 C C . TRP A 1 136 ? -5.852 18.203 4.426 1 98.88 136 TRP A C 1
ATOM 1071 O O . TRP A 1 136 ? -6.727 17.531 4.988 1 98.88 136 TRP A O 1
ATOM 1081 N N . HIS A 1 137 ? -4.543 18.062 4.629 1 98.88 137 HIS A N 1
ATOM 1082 C CA . HIS A 1 137 ? -4.156 17.047 5.605 1 98.88 137 HIS A CA 1
ATOM 1083 C C . HIS A 1 137 ? -2.871 17.438 6.328 1 98.88 137 HIS A C 1
ATOM 1085 O O . HIS A 1 137 ? -2.014 18.125 5.754 1 98.88 137 HIS A O 1
ATOM 1091 N N . ALA A 1 138 ? -2.754 17.156 7.578 1 98.69 138 ALA A N 1
ATOM 1092 C CA . ALA A 1 138 ? -1.562 17.203 8.422 1 98.69 138 ALA A CA 1
ATOM 1093 C C . ALA A 1 138 ? -1.315 15.867 9.109 1 98.69 138 ALA A C 1
ATOM 1095 O O . ALA A 1 138 ? -2.189 15.352 9.805 1 98.69 138 ALA A O 1
ATOM 1096 N N . GLY A 1 139 ? -0.124 15.359 8.969 1 97.38 139 GLY A N 1
ATOM 1097 C CA . GLY A 1 139 ? 0.274 14.031 9.414 1 97.38 139 GLY A CA 1
ATOM 1098 C C . GLY A 1 139 ? 1.048 13.258 8.359 1 97.38 139 GLY A C 1
ATOM 1099 O O . GLY A 1 139 ? 1.44 13.82 7.336 1 97.38 139 GLY A O 1
ATOM 1100 N N . PRO A 1 140 ? 1.349 12.023 8.648 1 97.69 140 PRO A N 1
ATOM 1101 C CA . PRO A 1 140 ? 0.928 11.227 9.812 1 97.69 140 PRO A CA 1
ATOM 1102 C C . PRO A 1 140 ? 1.516 11.742 11.125 1 97.69 140 PRO A C 1
ATOM 1104 O O . PRO A 1 140 ? 2.67 12.18 11.156 1 97.69 140 PRO A O 1
ATOM 1107 N N . LEU A 1 141 ? 0.659 11.711 12.141 1 98.38 141 LEU A N 1
ATOM 1108 C CA . LEU A 1 141 ? 1.046 12.047 13.508 1 98.38 141 LEU A CA 1
ATOM 1109 C C . LEU A 1 141 ? 1.063 10.805 14.391 1 98.38 141 LEU A C 1
ATOM 1111 O O . LEU A 1 141 ? 0.179 9.953 14.281 1 98.38 141 LEU A O 1
ATOM 1115 N N . PHE A 1 142 ? 2.061 10.609 15.219 1 97.88 142 PHE A N 1
ATOM 1116 C CA . PHE A 1 142 ? 2.129 9.531 16.188 1 97.88 142 PHE A CA 1
ATOM 1117 C C . PHE A 1 142 ? 3.137 9.852 17.281 1 97.88 142 PHE A C 1
ATOM 1119 O O . PHE A 1 142 ? 4.059 10.641 17.078 1 97.88 142 PHE A O 1
ATOM 1126 N N . SER A 1 143 ? 2.963 9.312 18.5 1 96.06 143 SER A N 1
ATOM 1127 C CA . SER A 1 143 ? 3.824 9.602 19.641 1 96.06 143 SER A CA 1
ATOM 1128 C C . SER A 1 143 ? 4.82 8.469 19.875 1 96.06 143 SER A C 1
ATOM 1130 O O . SER A 1 143 ? 5.816 8.648 20.578 1 96.06 143 SER A O 1
ATOM 1132 N N . GLU A 1 144 ? 4.457 7.352 19.531 1 94.38 144 GLU A N 1
ATOM 1133 C CA . GLU A 1 144 ? 5.297 6.156 19.562 1 94.38 144 GLU A CA 1
ATOM 1134 C C . GLU A 1 144 ? 5.027 5.266 18.344 1 94.38 144 GLU A C 1
ATOM 1136 O O . GLU A 1 144 ? 3.938 5.293 17.781 1 94.38 144 GLU A O 1
ATOM 1141 N N . PRO A 1 145 ? 6.094 4.461 17.844 1 95.75 145 PRO A N 1
ATOM 1142 C CA . PRO A 1 145 ? 7.496 4.406 18.266 1 95.75 145 PRO A CA 1
ATOM 1143 C C . PRO A 1 145 ? 8.32 5.566 17.703 1 95.75 145 PRO A C 1
ATOM 1145 O O . PRO A 1 145 ? 7.762 6.562 17.25 1 95.75 145 PRO A O 1
ATOM 1148 N N . GLU A 1 146 ? 9.703 5.535 17.797 1 96 146 GLU A N 1
ATOM 1149 C CA . GLU A 1 146 ? 10.594 6.605 17.359 1 96 146 GLU A CA 1
ATOM 1150 C C . GLU A 1 146 ? 10.438 6.875 15.859 1 96 146 GLU A C 1
ATOM 1152 O O . GLU A 1 146 ? 10.719 7.98 15.391 1 96 146 GLU A O 1
ATOM 1157 N N . ALA A 1 147 ? 10.008 5.836 15.18 1 96.56 147 ALA A N 1
ATOM 1158 C CA . ALA A 1 147 ? 9.758 5.957 13.742 1 96.56 147 ALA A CA 1
ATOM 1159 C C . ALA A 1 147 ? 8.703 4.957 13.281 1 96.56 147 ALA A C 1
ATOM 1161 O O . ALA A 1 147 ? 8.523 3.906 13.898 1 96.56 147 ALA A O 1
ATOM 1162 N N . MET A 1 148 ? 7.984 5.359 12.305 1 96.69 148 MET A N 1
ATOM 1163 C CA . MET A 1 148 ? 7.027 4.457 11.672 1 96.69 148 MET A CA 1
ATOM 1164 C C . MET A 1 148 ? 7.219 4.426 10.164 1 96.69 148 MET A C 1
ATOM 1166 O O . MET A 1 148 ? 7.672 5.406 9.57 1 96.69 148 MET A O 1
ATOM 1170 N N . GLU A 1 149 ? 6.91 3.273 9.578 1 96.69 149 GLU A N 1
ATOM 1171 C CA . GLU A 1 149 ? 6.914 3.113 8.125 1 96.69 149 GLU A CA 1
ATOM 1172 C C . GLU A 1 149 ? 5.5 3.178 7.555 1 96.69 149 GLU A C 1
ATOM 1174 O O . GLU A 1 149 ? 4.559 2.662 8.164 1 96.69 149 GLU A O 1
ATOM 1179 N N . PHE A 1 150 ? 5.363 3.877 6.406 1 97.38 150 PHE A N 1
ATOM 1180 C CA . PHE A 1 150 ? 4.082 4.043 5.73 1 97.38 150 PHE A CA 1
ATOM 1181 C C . PHE A 1 150 ? 4.203 3.699 4.25 1 97.38 150 PHE A C 1
ATOM 1183 O O . PHE A 1 150 ? 5.191 4.055 3.605 1 97.38 150 PHE A O 1
ATOM 1190 N N . TYR A 1 151 ? 3.297 2.904 3.715 1 97.94 151 TYR A N 1
ATOM 1191 C CA . TYR A 1 151 ? 3.166 2.854 2.262 1 97.94 151 TYR A CA 1
ATOM 1192 C C . TYR A 1 151 ? 2.293 3.994 1.753 1 97.94 151 TYR A C 1
ATOM 1194 O O . TYR A 1 151 ? 1.32 4.379 2.408 1 97.94 151 TYR A O 1
ATOM 1202 N N . ASN A 1 152 ? 2.721 4.609 0.672 1 98 152 ASN A N 1
ATOM 1203 C CA . ASN A 1 152 ? 2.154 5.844 0.135 1 98 152 ASN A CA 1
ATOM 1204 C C . ASN A 1 152 ? 1.964 5.762 -1.377 1 98 152 ASN A C 1
ATOM 1206 O O . ASN A 1 152 ? 2.885 5.379 -2.104 1 98 152 ASN A O 1
ATOM 1210 N N . LEU A 1 153 ? 0.727 5.965 -1.879 1 98.62 153 LEU A N 1
ATOM 1211 C CA . LEU A 1 153 ? 0.376 6.008 -3.295 1 98.62 153 LEU A CA 1
ATOM 1212 C C . LEU A 1 153 ? -0.081 7.402 -3.701 1 98.62 153 LEU A C 1
ATOM 1214 O O . LEU A 1 153 ? -1.074 7.914 -3.178 1 98.62 153 LEU A O 1
ATOM 1218 N N . GLU A 1 154 ? 0.612 8.062 -4.555 1 97.88 154 GLU A N 1
ATOM 1219 C CA . GLU A 1 154 ? 0.335 9.383 -5.098 1 97.88 154 GLU A CA 1
ATOM 1220 C C . GLU A 1 154 ? 1.002 9.578 -6.457 1 97.88 154 GLU A C 1
ATOM 1222 O O . GLU A 1 154 ? 1.069 8.641 -7.258 1 97.88 154 GLU A O 1
ATOM 1227 N N . LEU A 1 155 ? 1.351 10.82 -6.867 1 96.69 155 LEU A N 1
ATOM 1228 C CA . LEU A 1 155 ? 2.113 11.062 -8.086 1 96.69 155 LEU A CA 1
ATOM 1229 C C . LEU A 1 155 ? 3.596 11.242 -7.773 1 96.69 155 LEU A C 1
ATOM 1231 O O . LEU A 1 155 ? 3.957 11.633 -6.66 1 96.69 155 LEU A O 1
ATOM 1235 N N . CYS A 1 156 ? 4.414 11 -8.695 1 94.88 156 CYS A N 1
ATOM 1236 C CA . CYS A 1 156 ? 5.863 10.992 -8.508 1 94.88 156 CYS A CA 1
ATOM 1237 C C . CYS A 1 156 ? 6.379 12.391 -8.188 1 94.88 156 CYS A C 1
ATOM 1239 O O . CYS A 1 156 ? 7.445 12.539 -7.59 1 94.88 156 CYS A O 1
ATOM 1241 N N . ASP A 1 157 ? 5.648 13.391 -8.531 1 93 157 ASP A N 1
ATOM 1242 C CA . ASP A 1 157 ? 6.125 14.758 -8.328 1 93 157 ASP A CA 1
ATOM 1243 C C . ASP A 1 157 ? 5.16 15.539 -7.441 1 93 157 ASP A C 1
ATOM 1245 O O . ASP A 1 157 ? 5.184 16.781 -7.434 1 93 157 ASP A O 1
ATOM 1249 N N . THR A 1 158 ? 4.289 14.828 -6.773 1 90.62 158 THR A N 1
ATOM 1250 C CA . THR A 1 158 ? 3.26 15.453 -5.949 1 90.62 158 THR A CA 1
ATOM 1251 C C . THR A 1 158 ? 3.879 16.438 -4.969 1 90.62 158 THR A C 1
ATOM 1253 O O . THR A 1 158 ? 3.445 17.594 -4.883 1 90.62 158 THR A O 1
ATOM 1256 N N . ASN A 1 159 ? 4.902 16.047 -4.266 1 87.31 159 ASN A N 1
ATOM 1257 C CA . ASN A 1 159 ? 5.488 16.859 -3.213 1 87.31 159 ASN A CA 1
ATOM 1258 C C . ASN A 1 159 ? 6.332 18 -3.791 1 87.31 159 ASN A C 1
ATOM 1260 O O . ASN A 1 159 ? 6.707 18.922 -3.074 1 87.31 159 ASN A O 1
ATOM 1264 N N . VAL A 1 160 ? 6.602 17.922 -5.086 1 86.12 160 VAL A N 1
ATOM 1265 C CA . VAL A 1 160 ? 7.418 18.938 -5.754 1 86.12 160 VAL A CA 1
ATOM 1266 C C . VAL A 1 160 ? 6.52 19.953 -6.434 1 86.12 160 VAL A C 1
ATOM 1268 O O . VAL A 1 160 ? 6.758 21.172 -6.328 1 86.12 160 VAL A O 1
ATOM 1271 N N . THR A 1 161 ? 5.434 19.594 -7.062 1 88.56 161 THR A N 1
ATOM 1272 C CA . THR A 1 161 ? 4.691 20.484 -7.953 1 88.56 161 THR A CA 1
ATOM 1273 C C . THR A 1 161 ? 3.287 20.734 -7.414 1 88.56 161 THR A C 1
ATOM 1275 O O . THR A 1 161 ? 2.609 21.656 -7.852 1 88.56 161 THR A O 1
ATOM 1278 N N . ASP A 1 162 ? 2.82 19.969 -6.57 1 91.44 162 ASP A N 1
ATOM 1279 C CA . ASP A 1 162 ? 1.438 20.016 -6.102 1 91.44 162 ASP A CA 1
ATOM 1280 C C . ASP A 1 162 ? 1.373 19.938 -4.574 1 91.44 162 ASP A C 1
ATOM 1282 O O . ASP A 1 162 ? 0.593 19.172 -4.02 1 91.44 162 ASP A O 1
ATOM 1286 N N . HIS A 1 163 ? 2.289 20.547 -3.953 1 92.38 163 HIS A N 1
ATOM 1287 C CA . HIS A 1 163 ? 2.369 20.609 -2.498 1 92.38 163 HIS A CA 1
ATOM 1288 C C . HIS A 1 163 ? 2.035 22.016 -1.988 1 92.38 163 HIS A C 1
ATOM 1290 O O . HIS A 1 163 ? 2.924 22.859 -1.854 1 92.38 163 HIS A O 1
ATOM 1296 N N . ASN A 1 164 ? 0.789 22.266 -1.651 1 95.94 164 ASN A N 1
ATOM 1297 C CA . ASN A 1 164 ? 0.252 23.531 -1.185 1 95.94 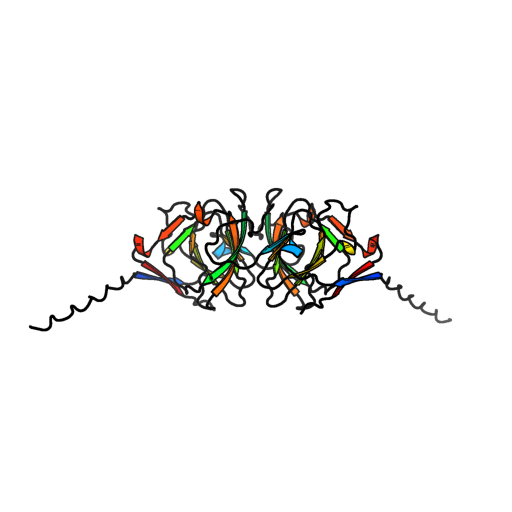164 ASN A CA 1
ATOM 1298 C C . ASN A 1 164 ? 0.087 23.547 0.332 1 95.94 164 ASN A C 1
ATOM 1300 O O . ASN A 1 164 ? -0.812 22.906 0.87 1 95.94 164 ASN A O 1
ATOM 1304 N N . THR A 1 165 ? 0.904 24.406 0.991 1 97.81 165 THR A N 1
ATOM 1305 C CA . THR A 1 165 ? 0.99 24.312 2.443 1 97.81 165 THR A CA 1
ATOM 1306 C C . THR A 1 165 ? 0.651 25.656 3.094 1 97.81 165 THR A C 1
ATOM 1308 O O . THR A 1 165 ? 1.087 26.703 2.623 1 97.81 165 THR A O 1
ATOM 1311 N N . HIS A 1 166 ? -0.18 25.641 4.082 1 98.44 166 HIS A N 1
ATOM 1312 C CA . HIS A 1 166 ? -0.419 26.75 4.988 1 98.44 166 HIS A CA 1
ATOM 1313 C C . HIS A 1 166 ? 0.299 26.547 6.32 1 98.44 166 HIS A C 1
ATOM 1315 O O . HIS A 1 166 ? 0.218 25.469 6.91 1 98.44 166 HIS A O 1
ATOM 1321 N N . ASP A 1 167 ? 1.004 27.469 6.766 1 98.5 167 ASP A N 1
ATOM 1322 C CA . ASP A 1 167 ? 1.742 27.438 8.023 1 98.5 167 ASP A CA 1
ATOM 1323 C C . ASP A 1 167 ? 1.057 28.297 9.086 1 98.5 167 ASP A C 1
ATOM 1325 O O . ASP A 1 167 ? 1.162 29.531 9.062 1 98.5 167 ASP A O 1
ATOM 1329 N N . TYR A 1 168 ? 0.449 27.719 10.062 1 98.56 168 TYR A N 1
ATOM 1330 C CA . TYR A 1 168 ? -0.337 28.422 11.078 1 98.56 168 TYR A CA 1
ATOM 1331 C C . TYR A 1 168 ? 0.564 29.203 12.023 1 98.56 168 TYR A C 1
ATOM 1333 O O . TYR A 1 168 ? 0.153 30.234 12.578 1 98.56 168 TYR A O 1
ATOM 1341 N N . ARG A 1 169 ? 1.74 28.688 12.289 1 97.88 169 ARG A N 1
ATOM 1342 C CA . ARG A 1 169 ? 2.65 29.438 13.148 1 97.88 169 ARG A CA 1
ATOM 1343 C C . ARG A 1 169 ? 3.021 30.781 12.516 1 97.88 169 ARG A C 1
ATOM 1345 O O . ARG A 1 169 ? 2.922 31.828 13.164 1 97.88 169 ARG A O 1
ATOM 1352 N N . LYS A 1 170 ? 3.385 30.688 11.289 1 96.5 170 LYS A N 1
ATOM 1353 C CA . LYS A 1 170 ? 3.854 31.859 10.57 1 96.5 170 LYS A CA 1
ATOM 1354 C C . LYS A 1 170 ? 2.705 32.844 10.297 1 96.5 170 LYS A C 1
ATOM 1356 O O . LYS A 1 170 ? 2.865 34.031 10.422 1 96.5 170 LYS A O 1
ATOM 1361 N N . ARG A 1 171 ? 1.524 32.281 9.922 1 96.5 171 ARG A N 1
ATOM 1362 C CA . ARG A 1 171 ? 0.456 33.125 9.398 1 96.5 171 ARG A CA 1
ATOM 1363 C C . ARG A 1 171 ? -0.548 33.469 10.492 1 96.5 171 ARG A C 1
ATOM 1365 O O . ARG A 1 171 ? -1.247 34.5 10.398 1 96.5 171 ARG A O 1
ATOM 1372 N N . ASN A 1 172 ? -0.647 32.656 11.508 1 96.75 172 ASN A N 1
ATOM 1373 C CA . ASN A 1 172 ? -1.72 32.812 12.477 1 96.75 172 ASN A CA 1
ATOM 1374 C C . ASN A 1 172 ? -1.187 32.844 13.906 1 96.75 172 ASN A C 1
ATOM 1376 O O . ASN A 1 172 ? -1.945 33.031 14.859 1 96.75 172 ASN A O 1
ATOM 1380 N N . GLY A 1 173 ? 0.089 32.562 14.148 1 97.19 173 GLY A N 1
ATOM 1381 C CA . GLY A 1 173 ? 0.645 32.469 15.484 1 97.19 173 GLY A CA 1
ATOM 1382 C C . GLY A 1 173 ? 0.055 31.344 16.312 1 97.19 173 GLY A C 1
ATOM 1383 O O . GLY A 1 173 ? -0.155 31.484 17.516 1 97.19 173 GLY A O 1
ATOM 1384 N N . MET A 1 174 ? -0.253 30.266 15.719 1 97.25 174 MET A N 1
ATOM 1385 C CA . MET A 1 174 ? -0.888 29.188 16.469 1 97.25 174 MET A CA 1
ATOM 1386 C C . MET A 1 174 ? -0.324 27.828 16.047 1 97.25 174 MET A C 1
ATOM 1388 O O . MET A 1 174 ? 0.328 27.719 15 1 97.25 174 MET A O 1
ATOM 1392 N N . GLU A 1 175 ? -0.57 26.844 16.891 1 98.19 175 GLU A N 1
ATOM 1393 C CA . GLU A 1 175 ? -0.293 25.438 16.625 1 98.19 175 GLU A CA 1
ATOM 1394 C C . GLU A 1 175 ? -1.399 24.547 17.188 1 98.19 175 GLU A C 1
ATOM 1396 O O . GLU A 1 175 ? -2.217 25 17.984 1 98.19 175 GLU A O 1
ATOM 1401 N N . PHE A 1 176 ? -1.4 23.359 16.703 1 98.75 176 PHE A N 1
ATOM 1402 C CA . PHE A 1 176 ? -2.469 22.453 17.094 1 98.75 176 PHE A CA 1
ATOM 1403 C C . PHE A 1 176 ? -1.922 21.312 17.953 1 98.75 176 PHE A C 1
ATOM 1405 O O . PHE A 1 176 ? -0.843 20.781 17.672 1 98.75 176 PHE A O 1
ATOM 1412 N N . ILE A 1 177 ? -2.662 20.984 18.969 1 98.44 177 ILE A N 1
ATOM 1413 C CA . ILE A 1 177 ? -2.406 19.812 19.797 1 98.44 177 ILE A CA 1
ATOM 1414 C C . ILE A 1 177 ? -3.562 18.828 19.672 1 98.44 177 ILE A C 1
ATOM 1416 O O . ILE A 1 177 ? -4.73 19.219 19.75 1 98.44 177 ILE A O 1
ATOM 1420 N N . VAL A 1 178 ? -3.232 17.547 19.469 1 98.56 178 VAL A N 1
ATOM 1421 C CA . VAL A 1 178 ? -4.25 16.516 19.297 1 98.56 178 VAL A CA 1
ATOM 1422 C C . VAL A 1 178 ? -4.461 15.781 20.625 1 98.56 178 VAL A C 1
ATOM 1424 O O . VAL A 1 178 ? -3.496 15.375 21.281 1 98.56 178 VAL A O 1
ATOM 1427 N N . GLU A 1 179 ? -5.684 15.688 21 1 98.06 179 GLU A N 1
ATOM 1428 C CA . GLU A 1 179 ? -6.074 14.922 22.188 1 98.06 179 GLU A CA 1
ATOM 1429 C C . GLU A 1 179 ? -6.988 13.758 21.812 1 98.06 179 GLU A C 1
ATOM 1431 O O . GLU A 1 179 ? -8.016 13.953 21.172 1 98.06 179 GLU A O 1
ATOM 1436 N N . ASP A 1 180 ? -6.555 12.578 22.156 1 96.75 180 ASP A N 1
ATOM 1437 C CA . ASP A 1 180 ? -7.352 11.383 21.906 1 96.75 180 ASP A CA 1
ATOM 1438 C C . ASP A 1 180 ? -8.031 10.898 23.188 1 96.75 180 ASP A C 1
ATOM 1440 O O . ASP A 1 180 ? -7.422 10.203 24 1 96.75 180 ASP A O 1
ATOM 1444 N N . ASP A 1 181 ? -9.281 11.219 23.312 1 92.81 181 ASP A N 1
ATOM 1445 C CA . ASP A 1 181 ? -10.055 10.812 24.484 1 92.81 181 ASP A CA 1
ATOM 1446 C C . ASP A 1 181 ? -11.062 9.719 24.125 1 92.81 181 ASP A C 1
ATOM 1448 O O . ASP A 1 181 ? -11.969 9.422 24.906 1 92.81 181 ASP A O 1
ATOM 1452 N N . LEU A 1 182 ? -10.977 9.18 22.953 1 91.75 182 LEU A N 1
ATOM 1453 C CA . LEU A 1 182 ? -11.867 8.102 22.547 1 91.75 182 LEU A CA 1
ATOM 1454 C C . LEU A 1 182 ? -11.508 6.805 23.266 1 91.75 182 LEU A C 1
ATOM 1456 O O . LEU A 1 182 ? -10.336 6.547 23.547 1 91.75 182 LEU A O 1
ATOM 1460 N N . PRO A 1 183 ? -12.438 6.004 23.578 1 84.25 183 PRO A N 1
ATOM 1461 C CA . PRO A 1 183 ? -12.156 4.73 24.25 1 84.25 183 PRO A CA 1
ATOM 1462 C C . PRO A 1 183 ? -11.336 3.777 23.391 1 84.25 183 PRO A C 1
ATOM 1464 O O . PRO A 1 183 ? -11.367 3.863 22.156 1 84.25 183 PRO A O 1
ATOM 1467 N N . MET B 1 1 ? -33.125 -64.938 3.322 1 32.12 1 MET B N 1
ATOM 1468 C CA . MET B 1 1 ? -32.812 -63.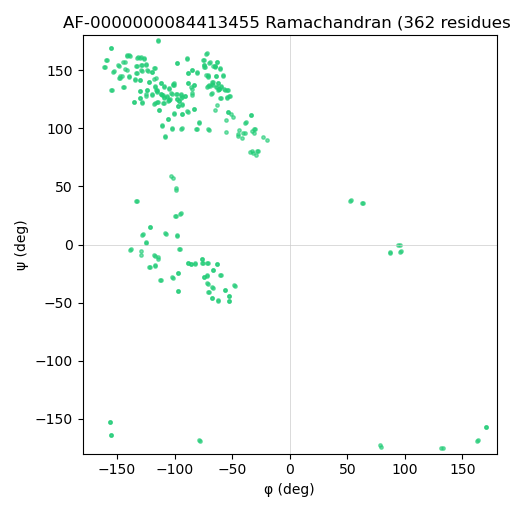625 2.688 1 32.12 1 MET B CA 1
ATOM 1469 C C . MET B 1 1 ? -31.406 -63.219 3.018 1 32.12 1 MET B C 1
ATOM 1471 O O . MET B 1 1 ? -31.047 -63.031 4.188 1 32.12 1 MET B O 1
ATOM 1475 N N . GLN B 1 2 ? -30.375 -63.594 2.199 1 37.72 2 GLN B N 1
ATOM 1476 C CA . GLN B 1 2 ? -28.938 -63.5 2.375 1 37.72 2 GLN B CA 1
ATOM 1477 C C . GLN B 1 2 ? -28.5 -62.031 2.479 1 37.72 2 GLN B C 1
ATOM 1479 O O . GLN B 1 2 ? -29.016 -61.156 1.77 1 37.72 2 GLN B O 1
ATOM 1484 N N . PRO B 1 3 ? -27.859 -61.531 3.584 1 39.28 3 PRO B N 1
ATOM 1485 C CA . PRO B 1 3 ? -27.422 -60.156 3.775 1 39.28 3 PRO B CA 1
ATOM 1486 C C . PRO B 1 3 ? -26.5 -59.656 2.66 1 39.28 3 PRO B C 1
ATOM 1488 O O . PRO B 1 3 ? -25.578 -60.375 2.262 1 39.28 3 PRO B O 1
ATOM 1491 N N . GLN B 1 4 ? -26.969 -58.938 1.612 1 29.47 4 GLN B N 1
ATOM 1492 C CA . GLN B 1 4 ? -26.125 -58.406 0.557 1 29.47 4 GLN B CA 1
ATOM 1493 C C . GLN B 1 4 ? -24.922 -57.656 1.142 1 29.47 4 GLN B C 1
ATOM 1495 O O . GLN B 1 4 ? -25.078 -56.812 2.039 1 29.47 4 GLN B O 1
ATOM 1500 N N . ALA B 1 5 ? -23.703 -58.125 1.057 1 44.09 5 ALA B N 1
ATOM 1501 C CA . ALA B 1 5 ? -22.391 -57.562 1.352 1 44.09 5 ALA B CA 1
ATOM 1502 C C . ALA B 1 5 ? -22.266 -56.156 0.801 1 44.09 5 ALA B C 1
ATOM 1504 O O . ALA B 1 5 ? -22.594 -55.906 -0.364 1 44.09 5 ALA B O 1
ATOM 1505 N N . HIS B 1 6 ? -22.531 -55.031 1.605 1 39.62 6 HIS B N 1
ATOM 1506 C CA . HIS B 1 6 ? -22.266 -53.625 1.281 1 39.62 6 HIS B CA 1
ATOM 1507 C C . HIS B 1 6 ? -20.938 -53.5 0.535 1 39.62 6 HIS B C 1
ATOM 1509 O O . HIS B 1 6 ? -19.906 -53.969 1.002 1 39.62 6 HIS B O 1
ATOM 1515 N N . ALA B 1 7 ? -20.844 -53.438 -0.828 1 42.69 7 ALA B N 1
ATOM 1516 C CA . ALA B 1 7 ? -19.703 -53.094 -1.665 1 42.69 7 ALA B CA 1
ATOM 1517 C C . ALA B 1 7 ? -18.875 -51.969 -1.043 1 42.69 7 ALA B C 1
ATOM 1519 O O . ALA B 1 7 ? -19.422 -50.906 -0.692 1 42.69 7 ALA B O 1
ATOM 1520 N N . ALA B 1 8 ? -17.719 -52.219 -0.472 1 39.31 8 ALA B N 1
ATOM 1521 C CA . ALA B 1 8 ? -16.656 -51.312 -0.095 1 39.31 8 ALA B CA 1
ATOM 1522 C C . ALA B 1 8 ? -16.422 -50.25 -1.171 1 39.31 8 ALA B C 1
ATOM 1524 O O . ALA B 1 8 ? -16.234 -50.562 -2.344 1 39.31 8 ALA B O 1
ATOM 1525 N N . ALA B 1 9 ? -17.062 -49.062 -1.128 1 41.47 9 ALA B N 1
ATOM 1526 C CA . ALA B 1 9 ? -16.656 -47.906 -1.92 1 41.47 9 ALA B CA 1
ATOM 1527 C C . ALA B 1 9 ? -15.148 -47.906 -2.162 1 41.47 9 ALA B C 1
ATOM 1529 O O . ALA B 1 9 ? -14.359 -48.031 -1.221 1 41.47 9 ALA B O 1
ATOM 1530 N N . THR B 1 10 ? -14.602 -48.406 -3.301 1 38.97 10 THR B N 1
ATOM 1531 C CA . THR B 1 10 ? -13.227 -48.25 -3.766 1 38.97 10 THR B CA 1
ATOM 1532 C C . THR B 1 10 ? -12.664 -46.875 -3.355 1 38.97 10 THR B C 1
ATOM 1534 O O . THR B 1 10 ? -13.367 -45.875 -3.402 1 38.97 10 THR B O 1
ATOM 1537 N N . ALA B 1 11 ? -11.734 -46.812 -2.48 1 42.25 11 ALA B N 1
ATOM 1538 C CA . ALA B 1 11 ? -10.852 -45.688 -2.199 1 42.25 11 ALA B CA 1
ATOM 1539 C C . ALA B 1 11 ? -10.555 -44.906 -3.467 1 42.25 11 ALA B C 1
ATOM 1541 O O . ALA B 1 11 ? -10.07 -45.469 -4.457 1 42.25 11 ALA B O 1
ATOM 1542 N N . SER B 1 12 ? -11.32 -43.969 -4.09 1 43.78 12 SER B N 1
ATOM 1543 C CA . SER B 1 12 ? -10.906 -43.031 -5.121 1 43.78 12 SER B CA 1
ATOM 1544 C C . SER B 1 12 ? -9.398 -42.781 -5.074 1 43.78 12 SER B C 1
ATOM 1546 O O . SER B 1 12 ? -8.844 -42.5 -4.012 1 43.78 12 SER B O 1
ATOM 1548 N N . GLU B 1 13 ? -8.547 -43.438 -5.762 1 42.81 13 GLU B N 1
ATOM 1549 C CA . GLU B 1 13 ? -7.109 -43.281 -5.945 1 42.81 13 GLU B CA 1
ATOM 1550 C C . GLU B 1 13 ? -6.711 -41.812 -5.867 1 42.81 13 GLU B C 1
ATOM 1552 O O . GLU B 1 13 ? -7.184 -41 -6.656 1 42.81 13 GLU B O 1
ATOM 1557 N N . ALA B 1 14 ? -6.582 -41.156 -4.848 1 53.06 14 ALA B N 1
ATOM 1558 C CA . ALA B 1 14 ? -5.984 -39.844 -4.688 1 53.06 14 ALA B CA 1
ATOM 1559 C C . ALA B 1 14 ? -4.918 -39.594 -5.75 1 53.06 14 ALA B C 1
ATOM 1561 O O . ALA B 1 14 ? -3.957 -40.344 -5.871 1 53.06 14 ALA B O 1
ATOM 1562 N N . GLN B 1 15 ? -5.254 -39.219 -6.984 1 64.81 15 GLN B N 1
ATOM 1563 C CA . GLN B 1 15 ? -4.301 -38.875 -8.039 1 64.81 15 GLN B CA 1
ATOM 1564 C C . GLN B 1 15 ? -3.023 -38.281 -7.461 1 64.81 15 GLN B C 1
ATOM 1566 O O . GLN B 1 15 ? -3.08 -37.344 -6.66 1 64.81 15 GLN B O 1
ATOM 1571 N N . GLN B 1 16 ? -1.94 -39.094 -7.332 1 83.19 16 GLN B N 1
ATOM 1572 C CA . GLN B 1 16 ? -0.624 -38.656 -6.863 1 83.19 16 GLN B CA 1
ATOM 1573 C C . GLN B 1 16 ? 0.075 -37.781 -7.898 1 83.19 16 GLN B C 1
ATOM 1575 O O . GLN B 1 16 ? 0.236 -38.188 -9.055 1 83.19 16 GLN B O 1
ATOM 1580 N N . TYR B 1 17 ? 0.072 -36.469 -7.789 1 93.94 17 TYR B N 1
ATOM 1581 C CA . TYR B 1 17 ? 0.801 -35.562 -8.672 1 93.94 17 TYR B CA 1
ATOM 1582 C C . TYR B 1 17 ? 2.301 -35.656 -8.414 1 93.94 17 TYR B C 1
ATOM 1584 O O . TYR B 1 17 ? 2.732 -35.844 -7.273 1 93.94 17 TYR B O 1
ATOM 1592 N N . LYS B 1 18 ? 3.01 -35.688 -9.602 1 97.38 18 LYS B N 1
ATOM 1593 C CA . LYS B 1 18 ? 4.453 -35.531 -9.445 1 97.38 18 LYS B CA 1
ATOM 1594 C C . LYS B 1 18 ? 4.789 -34.25 -8.672 1 97.38 18 LYS B C 1
ATOM 1596 O O . LYS B 1 18 ? 4.297 -33.188 -9.008 1 97.38 18 LYS B O 1
ATOM 1601 N N . GLN B 1 19 ? 5.555 -34.406 -7.633 1 97.94 19 GLN B N 1
ATOM 1602 C CA . GLN B 1 19 ? 5.961 -33.25 -6.844 1 97.94 19 GLN B CA 1
ATOM 1603 C C . GLN B 1 19 ? 7.332 -32.75 -7.281 1 97.94 19 GLN B C 1
ATOM 1605 O O . GLN B 1 19 ? 8.281 -33.5 -7.383 1 97.94 19 GLN B O 1
ATOM 1610 N N . VAL B 1 20 ? 7.418 -31.531 -7.645 1 98.38 20 VAL B N 1
ATOM 1611 C CA . VAL B 1 20 ? 8.664 -30.875 -8.023 1 98.38 20 VAL B CA 1
ATOM 1612 C C . VAL B 1 20 ? 9.07 -29.875 -6.945 1 98.38 20 VAL B C 1
ATOM 1614 O O . VAL B 1 20 ? 8.289 -29 -6.586 1 98.38 20 VAL B O 1
ATOM 1617 N N . THR B 1 21 ? 10.281 -30 -6.441 1 98.56 21 THR B N 1
ATOM 1618 C CA . THR B 1 21 ? 10.758 -29.109 -5.383 1 98.56 21 THR B CA 1
ATOM 1619 C C . THR B 1 21 ? 11.453 -27.891 -5.98 1 98.56 21 THR B C 1
ATOM 1621 O O . THR B 1 21 ? 12.305 -28.031 -6.859 1 98.56 21 THR B O 1
ATOM 1624 N N . LEU B 1 22 ? 11.055 -26.734 -5.57 1 98.75 22 LEU B N 1
ATOM 1625 C CA . LEU B 1 22 ? 11.719 -25.484 -5.898 1 98.75 22 LEU B CA 1
ATOM 1626 C C . LEU B 1 22 ? 12.383 -24.891 -4.664 1 98.75 22 LEU B C 1
ATOM 1628 O O . LEU B 1 22 ? 11.742 -24.719 -3.627 1 98.75 22 LEU B O 1
ATOM 1632 N N . LYS B 1 23 ? 13.664 -24.562 -4.816 1 98.44 23 LYS B N 1
ATOM 1633 C CA . LYS B 1 23 ? 14.383 -23.906 -3.725 1 98.44 23 LYS B CA 1
ATOM 1634 C C . LYS B 1 23 ? 14.227 -22.391 -3.793 1 98.44 23 LYS B C 1
ATOM 1636 O O . LYS B 1 23 ? 14.18 -21.812 -4.883 1 98.44 23 LYS B O 1
ATOM 1641 N N . VAL B 1 24 ? 14.219 -21.812 -2.602 1 98.69 24 VAL B N 1
ATOM 1642 C CA . VAL B 1 24 ? 14.125 -20.359 -2.537 1 98.69 24 VAL B CA 1
ATOM 1643 C C . VAL B 1 24 ? 15.398 -19.719 -3.092 1 98.69 24 VAL B C 1
ATOM 1645 O O . VAL B 1 24 ? 16.5 -20.188 -2.795 1 98.69 24 VAL B O 1
ATOM 1648 N N . THR B 1 25 ? 15.234 -18.766 -3.977 1 98.62 25 THR B N 1
ATOM 1649 C CA . THR B 1 25 ? 16.328 -17.969 -4.543 1 98.62 25 THR B CA 1
ATOM 1650 C C . THR B 1 25 ? 16.641 -16.781 -3.65 1 98.62 25 THR B C 1
ATOM 1652 O O . THR B 1 25 ? 15.727 -16.094 -3.17 1 98.62 25 THR B O 1
ATOM 1655 N N . PRO B 1 26 ? 17.969 -16.484 -3.369 1 98.62 26 PRO B N 1
ATOM 1656 C CA . PRO B 1 26 ? 18.266 -15.273 -2.604 1 98.62 26 PRO B CA 1
ATOM 1657 C C . PRO B 1 26 ? 17.656 -14.016 -3.217 1 98.62 26 PRO B C 1
ATOM 1659 O O . PRO B 1 26 ? 17.766 -13.805 -4.426 1 98.62 26 PRO B O 1
ATOM 1662 N N . LEU B 1 27 ? 17.031 -13.234 -2.373 1 98.44 27 LEU B N 1
ATOM 1663 C CA . LEU B 1 27 ? 16.406 -11.992 -2.83 1 98.44 27 LEU B CA 1
ATOM 1664 C C . LEU B 1 27 ? 17.438 -10.883 -2.963 1 98.44 27 LEU B C 1
ATOM 1666 O O . LEU B 1 27 ? 17.844 -10.281 -1.963 1 98.44 27 LEU B O 1
ATOM 1670 N N . THR B 1 28 ? 17.922 -10.594 -4.109 1 97.69 28 THR B N 1
ATOM 1671 C CA . THR B 1 28 ? 18.781 -9.477 -4.461 1 97.69 28 THR B CA 1
ATOM 1672 C C . THR B 1 28 ? 18.203 -8.688 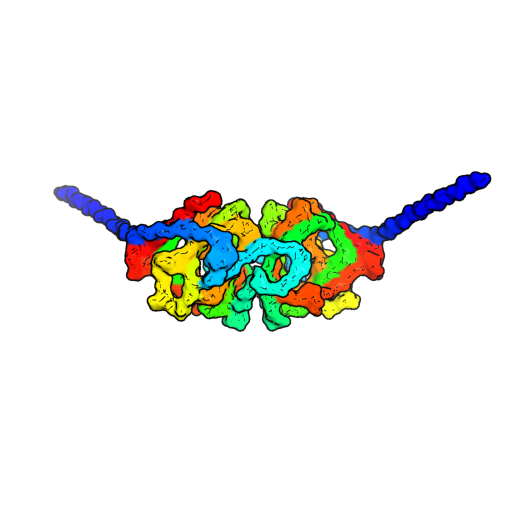-5.629 1 97.69 28 THR B C 1
ATOM 1674 O O . THR B 1 28 ? 17.328 -9.188 -6.352 1 97.69 28 THR B O 1
ATOM 1677 N N . ALA B 1 29 ? 18.672 -7.469 -5.738 1 96.06 29 ALA B N 1
ATOM 1678 C CA . ALA B 1 29 ? 18.219 -6.652 -6.859 1 96.06 29 ALA B CA 1
ATOM 1679 C C . ALA B 1 29 ? 18.484 -7.348 -8.188 1 96.06 29 ALA B C 1
ATOM 1681 O O . ALA B 1 29 ? 17.672 -7.262 -9.117 1 96.06 29 ALA B O 1
ATOM 1682 N N . GLU B 1 30 ? 19.562 -7.992 -8.32 1 97.44 30 GLU B N 1
ATOM 1683 C CA . GLU B 1 30 ? 19.938 -8.695 -9.539 1 97.44 30 GLU B CA 1
ATOM 1684 C C . GLU B 1 30 ? 19.031 -9.883 -9.797 1 97.44 30 GLU B C 1
ATOM 1686 O O . GLU B 1 30 ? 18.562 -10.086 -10.922 1 97.44 30 GLU B O 1
ATOM 1691 N N . ASN B 1 31 ? 18.766 -10.688 -8.781 1 98.44 31 ASN B N 1
ATOM 1692 C CA . ASN B 1 31 ? 17.984 -11.914 -8.938 1 98.44 31 ASN B CA 1
ATOM 1693 C C . ASN B 1 31 ? 16.531 -11.602 -9.289 1 98.44 31 ASN B C 1
ATOM 1695 O O . ASN B 1 31 ? 15.891 -12.352 -10.039 1 98.44 31 ASN B O 1
ATOM 1699 N N . ILE B 1 32 ? 15.992 -10.547 -8.719 1 98.44 32 ILE B N 1
ATOM 1700 C CA . ILE B 1 32 ? 14.562 -10.289 -8.844 1 98.44 32 ILE B CA 1
ATOM 1701 C C . ILE B 1 32 ? 14.297 -9.461 -10.102 1 98.44 32 ILE B C 1
ATOM 1703 O O . ILE B 1 32 ? 13.164 -9.406 -10.586 1 98.44 32 ILE B O 1
ATOM 1707 N N . LYS B 1 33 ? 15.281 -8.844 -10.68 1 97.88 33 LYS B N 1
ATOM 1708 C CA . LYS B 1 33 ? 15.203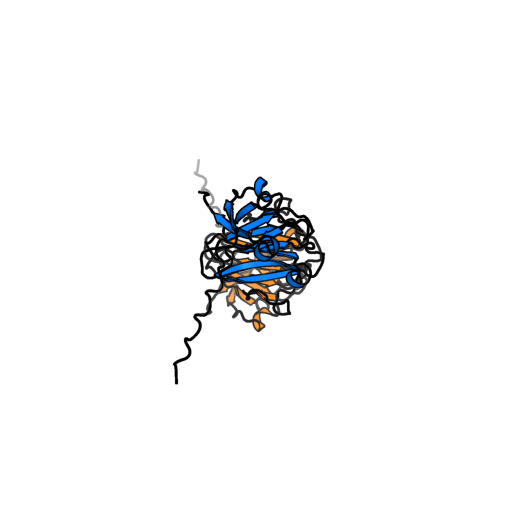 -7.848 -11.742 1 97.88 33 LYS B CA 1
ATOM 1709 C C . LYS B 1 33 ? 14.375 -8.359 -12.914 1 97.88 33 LYS B C 1
ATOM 1711 O O . LYS B 1 33 ? 13.562 -7.629 -13.477 1 97.88 33 LYS B O 1
ATOM 1716 N N . PRO B 1 34 ? 14.555 -9.641 -13.391 1 98.19 34 PRO B N 1
ATOM 1717 C CA . PRO B 1 34 ? 13.805 -10.109 -14.555 1 98.19 34 PRO B CA 1
ATOM 1718 C C . PRO B 1 34 ? 12.297 -10.133 -14.312 1 98.19 34 PRO B C 1
ATOM 1720 O O . PRO B 1 34 ? 11.516 -10.211 -15.266 1 98.19 34 PRO B O 1
ATOM 1723 N N . PHE B 1 35 ? 11.891 -10.086 -13.078 1 98.81 35 PHE B N 1
ATOM 1724 C CA . PHE B 1 35 ? 10.5 -10.328 -12.727 1 98.81 35 PHE B CA 1
ATOM 1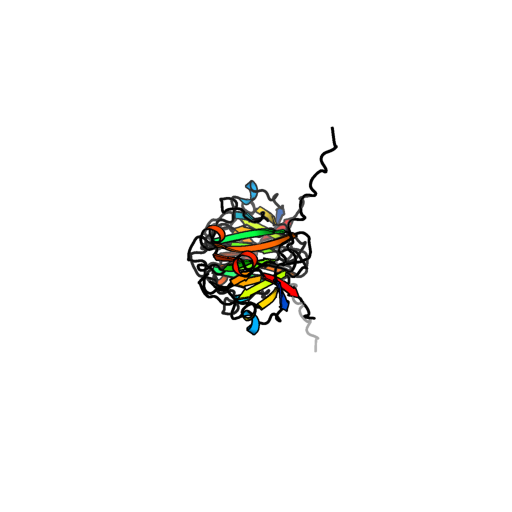725 C C . PHE B 1 35 ? 9.844 -9.055 -12.211 1 98.81 35 PHE B C 1
ATOM 1727 O O . PHE B 1 35 ? 8.617 -8.914 -12.266 1 98.81 35 PHE B O 1
ATOM 1734 N N . GLY B 1 36 ? 10.625 -8.258 -11.609 1 98.44 36 GLY B N 1
ATOM 1735 C CA . GLY B 1 36 ? 10.07 -7.082 -10.961 1 98.44 36 GLY B CA 1
ATOM 1736 C C . GLY B 1 36 ? 11.078 -6.352 -10.094 1 98.44 36 GLY B C 1
ATOM 1737 O O . GLY B 1 36 ? 12.273 -6.312 -10.414 1 98.44 36 GLY B O 1
ATOM 1738 N N . GLN B 1 37 ? 10.578 -5.594 -9.125 1 98.69 37 GLN B N 1
ATOM 1739 C CA . GLN B 1 37 ? 11.352 -4.809 -8.172 1 98.69 37 GLN B CA 1
ATOM 1740 C C . GLN B 1 37 ? 10.891 -5.078 -6.738 1 98.69 37 GLN B C 1
ATOM 1742 O O . GLN B 1 37 ? 9.703 -5.289 -6.492 1 98.69 37 GLN B O 1
ATOM 1747 N N . ILE B 1 38 ? 11.82 -5.125 -5.871 1 98.62 38 ILE B N 1
ATOM 1748 C CA . ILE B 1 38 ? 11.5 -5.098 -4.445 1 98.62 38 ILE B CA 1
ATOM 1749 C C . ILE B 1 38 ? 11.656 -3.678 -3.908 1 98.62 38 ILE B C 1
ATOM 1751 O O . ILE B 1 38 ? 12.695 -3.045 -4.102 1 98.62 38 ILE B O 1
ATOM 1755 N N . ILE B 1 39 ? 10.625 -3.197 -3.303 1 98.31 39 ILE B N 1
ATOM 1756 C CA . ILE B 1 39 ? 10.625 -1.834 -2.783 1 98.31 39 ILE B CA 1
ATOM 1757 C C . ILE B 1 39 ? 10.656 -1.864 -1.256 1 98.31 39 ILE B C 1
ATOM 1759 O O . ILE B 1 39 ? 9.805 -2.498 -0.625 1 98.31 39 ILE B O 1
ATOM 1763 N N . SER B 1 40 ? 11.625 -1.277 -0.712 1 96.81 40 SER B N 1
ATOM 1764 C CA . SER B 1 40 ? 11.758 -1.155 0.735 1 96.81 40 SER B CA 1
ATOM 1765 C C . SER B 1 40 ? 11.656 0.3 1.18 1 96.81 40 SER B C 1
ATOM 1767 O O . SER B 1 40 ? 11.438 1.191 0.356 1 96.81 40 SER B O 1
ATOM 1769 N N . SER B 1 41 ? 11.68 0.443 2.48 1 96.25 41 SER B N 1
ATOM 1770 C CA . SER B 1 41 ? 11.492 1.762 3.076 1 96.25 41 SER B CA 1
ATOM 1771 C C . SER B 1 41 ? 12.594 2.725 2.656 1 96.25 41 SER B C 1
ATOM 1773 O O . SER B 1 41 ? 13.758 2.328 2.531 1 96.25 41 SER B O 1
ATOM 1775 N N . SER B 1 42 ? 12.234 3.906 2.379 1 94.56 42 SER B N 1
ATOM 1776 C CA . SER B 1 42 ? 13.164 5 2.117 1 94.56 42 SER B CA 1
ATOM 1777 C C . SER B 1 42 ? 12.898 6.184 3.037 1 94.56 42 SER B C 1
ATOM 1779 O O . SER B 1 42 ? 11.805 6.312 3.592 1 94.56 42 SER B O 1
ATOM 1781 N N . PRO B 1 43 ? 13.914 6.961 3.27 1 89.44 43 PRO B N 1
ATOM 1782 C CA . PRO B 1 43 ? 13.68 8.156 4.082 1 89.44 43 PRO B CA 1
ATOM 1783 C C . PRO B 1 43 ? 12.703 9.133 3.432 1 89.44 43 PRO B C 1
ATOM 1785 O O . PRO B 1 43 ? 12.516 9.102 2.213 1 89.44 43 PRO B O 1
ATOM 1788 N N . ASP B 1 44 ? 12.133 9.922 4.32 1 83.94 44 ASP B N 1
ATOM 1789 C CA . ASP B 1 44 ? 11.25 10.977 3.844 1 83.94 44 ASP B CA 1
ATOM 1790 C C . ASP B 1 44 ? 11.992 11.938 2.912 1 83.94 44 ASP B C 1
ATOM 1792 O O . ASP B 1 44 ? 13.141 12.289 3.164 1 83.94 44 ASP B O 1
ATOM 1796 N N . GLY B 1 45 ? 11.375 12.312 1.789 1 83.5 45 GLY B N 1
ATOM 1797 C CA . GLY B 1 45 ? 11.945 13.305 0.895 1 83.5 45 GLY B CA 1
ATOM 1798 C C . GLY B 1 45 ? 12.703 12.695 -0.271 1 83.5 45 GLY B C 1
ATOM 1799 O O . GLY B 1 45 ? 13.18 13.406 -1.154 1 83.5 45 GLY B O 1
ATOM 1800 N N . LYS B 1 46 ? 12.875 11.414 -0.306 1 87.38 46 LYS B N 1
ATOM 1801 C CA . LYS B 1 46 ? 13.516 10.789 -1.459 1 87.38 46 LYS B CA 1
ATOM 1802 C C . LYS B 1 46 ? 12.773 11.125 -2.75 1 87.38 46 LYS B C 1
ATOM 1804 O O . LYS B 1 46 ? 11.547 11.039 -2.807 1 87.38 46 LYS B O 1
ATOM 1809 N N . VAL B 1 47 ? 13.523 11.5 -3.756 1 90.75 47 VAL B N 1
ATOM 1810 C CA . VAL B 1 47 ? 12.945 11.852 -5.047 1 90.75 47 VAL B CA 1
ATOM 1811 C C . VAL B 1 47 ? 12.742 10.594 -5.883 1 90.75 47 VAL B C 1
ATOM 1813 O O . VAL B 1 47 ? 13.547 9.656 -5.812 1 90.75 47 VAL B O 1
ATOM 1816 N N . PHE B 1 48 ? 11.75 10.672 -6.703 1 95.25 48 PHE B N 1
ATOM 1817 C CA . PHE B 1 48 ? 11.406 9.555 -7.574 1 95.25 48 PHE B CA 1
ATOM 1818 C C . PHE B 1 48 ? 12.562 9.227 -8.516 1 95.25 48 PHE B C 1
ATOM 1820 O O . PHE B 1 48 ? 13.148 10.125 -9.117 1 95.25 48 PHE B O 1
ATOM 1827 N N . ASP B 1 49 ? 12.898 7.957 -8.641 1 95.31 49 ASP B N 1
ATOM 1828 C CA . ASP B 1 49 ? 13.953 7.535 -9.555 1 95.31 49 ASP B CA 1
ATOM 1829 C C . ASP B 1 49 ? 13.766 6.078 -9.977 1 95.31 49 ASP B C 1
ATOM 1831 O O . ASP B 1 49 ? 12.664 5.531 -9.867 1 95.31 49 ASP B O 1
ATOM 1835 N N . GLN B 1 50 ? 14.797 5.473 -10.531 1 94.12 50 GLN B N 1
ATOM 1836 C CA . GLN B 1 50 ? 14.695 4.141 -11.117 1 94.12 50 GLN B CA 1
ATOM 1837 C C . GLN B 1 50 ? 14.539 3.074 -10.031 1 94.12 50 GLN B C 1
ATOM 1839 O O . GLN B 1 50 ? 14.156 1.938 -10.328 1 94.12 50 GLN B O 1
ATOM 1844 N N . GLU B 1 51 ? 14.836 3.426 -8.773 1 93.19 51 GLU B N 1
ATOM 1845 C CA . GLU B 1 51 ? 14.719 2.465 -7.684 1 93.19 51 GLU B CA 1
ATOM 1846 C C . GLU B 1 51 ? 13.281 2.361 -7.191 1 93.19 51 GLU B C 1
ATOM 1848 O O . GLU B 1 51 ? 12.93 1.43 -6.465 1 93.19 51 GLU B O 1
ATOM 1853 N N . ASP B 1 52 ? 12.539 3.363 -7.594 1 96.38 52 ASP B N 1
ATOM 1854 C CA . ASP B 1 52 ? 11.117 3.326 -7.258 1 96.38 52 ASP B CA 1
ATOM 1855 C C . ASP B 1 52 ? 10.375 2.324 -8.133 1 96.38 52 ASP B C 1
ATOM 1857 O O . ASP B 1 52 ? 10.852 1.957 -9.211 1 96.38 52 ASP B O 1
ATOM 1861 N N . ALA B 1 53 ? 9.266 1.813 -7.617 1 98.31 53 ALA B N 1
ATOM 1862 C CA . ALA B 1 53 ? 8.422 0.941 -8.43 1 98.31 53 ALA B CA 1
ATOM 1863 C C . ALA B 1 53 ? 8.055 1.609 -9.75 1 98.31 53 ALA B C 1
ATOM 1865 O O . ALA B 1 53 ? 7.441 2.68 -9.766 1 98.31 53 ALA B O 1
ATOM 1866 N N . GLN B 1 54 ? 8.539 1.074 -10.875 1 98.25 54 GLN B N 1
ATOM 1867 C CA . GLN B 1 54 ? 8.141 1.54 -12.203 1 98.25 54 GLN B CA 1
ATOM 1868 C C . GLN B 1 54 ? 6.781 0.965 -12.594 1 98.25 54 GLN B C 1
ATOM 1870 O O . GLN B 1 54 ? 6.688 -0.194 -13 1 98.25 54 GLN B O 1
ATOM 1875 N N . LEU B 1 55 ? 5.684 1.791 -12.547 1 98.62 55 LEU B N 1
ATOM 1876 C CA . LEU B 1 55 ? 4.312 1.293 -12.578 1 98.62 55 LEU B CA 1
ATOM 1877 C C . LEU B 1 55 ? 3.717 1.434 -13.977 1 98.62 55 LEU B C 1
ATOM 1879 O O . LEU B 1 55 ? 3.975 2.42 -14.672 1 98.62 55 LEU B O 1
ATOM 1883 N N . VAL B 1 56 ? 3.047 0.484 -14.422 1 97.75 56 VAL B N 1
ATOM 1884 C CA . VAL B 1 56 ? 2.104 0.535 -15.539 1 97.75 56 VAL B CA 1
ATOM 1885 C C . VAL B 1 56 ? 0.681 0.345 -15.016 1 97.75 56 VAL B C 1
ATOM 1887 O O . VAL B 1 56 ? 0.282 -0.77 -14.672 1 97.75 56 VAL B O 1
ATOM 1890 N N . LEU B 1 57 ? -0.11 1.429 -14.898 1 97.44 57 LEU B N 1
ATOM 1891 C CA . LEU B 1 57 ? -1.458 1.413 -14.336 1 97.44 57 LEU B CA 1
ATOM 1892 C C . LEU B 1 57 ? -2.447 2.08 -15.289 1 97.44 57 LEU B C 1
ATOM 1894 O O . LEU B 1 57 ? -3.596 2.332 -14.922 1 97.44 57 LEU B O 1
ATOM 1898 N N . ASN B 1 58 ? -2.023 2.393 -16.469 1 95.62 58 ASN B N 1
ATOM 1899 C CA . ASN B 1 58 ? -2.773 3.297 -17.328 1 95.62 58 ASN B CA 1
ATOM 1900 C C . ASN B 1 58 ? -3.625 2.533 -18.328 1 95.62 58 ASN B C 1
ATOM 1902 O O . ASN B 1 58 ? -4.164 3.123 -19.266 1 95.62 58 ASN B O 1
ATOM 1906 N N . GLN B 1 59 ? -3.742 1.258 -18.25 1 95.38 59 GLN B N 1
ATOM 1907 C CA . GLN B 1 59 ? -4.516 0.46 -19.188 1 95.38 59 GLN B CA 1
ATOM 1908 C C . GLN B 1 59 ? -5.887 0.109 -18.625 1 95.38 59 GLN B C 1
ATOM 1910 O O . GLN B 1 59 ? -6.492 -0.89 -19.016 1 95.38 59 GLN B O 1
ATOM 1915 N N . GLY B 1 60 ? -6.379 0.822 -17.766 1 95.31 60 GLY B N 1
ATOM 1916 C CA . GLY B 1 60 ? -7.652 0.624 -17.078 1 95.31 60 GLY B CA 1
ATOM 1917 C C . GLY B 1 60 ? -7.789 1.438 -15.812 1 95.31 60 GLY B C 1
ATOM 1918 O O . GLY B 1 60 ? -7.047 2.398 -15.602 1 95.31 60 GLY B O 1
ATOM 1919 N N . THR B 1 61 ? -8.82 1.117 -15.023 1 96.5 61 THR B N 1
ATOM 1920 C CA . THR B 1 61 ? -9.039 1.779 -13.742 1 96.5 61 THR B CA 1
ATOM 1921 C C . THR B 1 61 ? -8.188 1.136 -12.656 1 96.5 61 THR B C 1
ATOM 1923 O O . THR B 1 61 ? -8.375 -0.039 -12.328 1 96.5 61 THR B O 1
ATOM 1926 N N . PRO B 1 62 ? -7.27 1.881 -12.086 1 97.75 62 PRO B N 1
ATOM 1927 C CA . PRO B 1 62 ? -6.453 1.303 -11.016 1 97.75 62 PRO B CA 1
ATOM 1928 C C . PRO B 1 62 ? -7.277 0.933 -9.781 1 97.75 62 PRO B C 1
ATOM 1930 O O . PRO B 1 62 ? -8.258 1.613 -9.469 1 97.75 62 PRO B O 1
ATOM 1933 N N . ARG B 1 63 ? -6.934 -0.097 -9.125 1 98.06 63 ARG B N 1
ATOM 1934 C CA . ARG B 1 63 ? -7.516 -0.543 -7.863 1 98.06 63 ARG B CA 1
ATOM 1935 C C . ARG B 1 63 ? -6.434 -0.795 -6.82 1 98.06 63 ARG B C 1
ATOM 1937 O O . ARG B 1 63 ? -5.461 -1.503 -7.086 1 98.06 63 ARG B O 1
ATOM 1944 N N . PHE B 1 64 ? -6.488 -0.164 -5.734 1 98.62 64 PHE B N 1
ATOM 1945 C CA . PHE B 1 64 ? -5.664 -0.366 -4.551 1 98.62 64 PHE B CA 1
ATOM 1946 C C . PHE B 1 64 ? -6.508 -0.843 -3.373 1 98.62 64 PHE B C 1
ATOM 1948 O O . PHE B 1 64 ? -7.5 -0.207 -3.02 1 98.62 64 PHE B O 1
ATOM 1955 N N . TYR B 1 65 ? -6.184 -1.973 -2.812 1 98.06 65 TYR B N 1
ATOM 1956 C CA . TYR B 1 65 ? -7.031 -2.562 -1.783 1 98.06 65 TYR B CA 1
ATOM 1957 C C . TYR B 1 65 ? -6.227 -3.49 -0.879 1 98.06 65 TYR B C 1
ATOM 1959 O O . TYR B 1 65 ? -5.031 -3.701 -1.102 1 98.06 65 TYR B O 1
ATOM 1967 N N . ILE B 1 66 ? -6.84 -3.914 0.232 1 97.94 66 ILE B N 1
ATOM 1968 C CA . ILE B 1 66 ? -6.27 -4.887 1.16 1 97.94 66 ILE B CA 1
ATOM 1969 C C . ILE B 1 66 ? -7.07 -6.184 1.109 1 97.94 66 ILE B C 1
ATOM 1971 O O . ILE B 1 66 ? -8.305 -6.16 1.188 1 97.94 66 ILE B O 1
ATOM 1975 N N . MET B 1 67 ? -6.367 -7.242 0.949 1 96.81 67 MET B N 1
ATOM 1976 C CA . MET B 1 67 ? -7.035 -8.539 0.925 1 96.81 67 MET B CA 1
ATOM 1977 C C . MET B 1 67 ? -6.52 -9.438 2.045 1 96.81 67 MET B C 1
ATOM 1979 O O . MET B 1 67 ? -5.355 -9.336 2.439 1 96.81 67 MET B O 1
ATOM 1983 N N . ARG B 1 68 ? -7.395 -10.273 2.518 1 96.5 68 ARG B N 1
ATOM 1984 C CA . ARG B 1 68 ? -7.066 -11.312 3.48 1 96.5 68 ARG B CA 1
ATOM 1985 C C . ARG B 1 68 ? -7.031 -12.688 2.812 1 96.5 68 ARG B C 1
ATOM 1987 O O . ARG B 1 68 ? -8.016 -13.109 2.207 1 96.5 68 ARG B O 1
ATOM 1994 N N . LEU B 1 69 ? -5.902 -13.336 2.955 1 96.38 69 LEU B N 1
ATOM 1995 C CA . LEU B 1 69 ? -5.723 -14.641 2.314 1 96.38 69 LEU B CA 1
ATOM 1996 C C . LEU B 1 69 ? -5.559 -15.742 3.357 1 96.38 69 LEU B C 1
ATOM 1998 O O . LEU B 1 69 ? -4.785 -15.594 4.305 1 96.38 69 LEU B O 1
ATOM 2002 N N . PRO B 1 70 ? -6.277 -16.797 3.205 1 95.94 70 PRO B N 1
ATOM 2003 C CA . PRO B 1 70 ? -6.012 -17.953 4.074 1 95.94 70 PRO B CA 1
ATOM 2004 C C . PRO B 1 70 ? -4.68 -18.625 3.768 1 95.94 70 PRO B C 1
ATOM 2006 O O . PRO B 1 70 ? -4.16 -18.5 2.656 1 95.94 70 PRO B O 1
ATOM 2009 N N . VAL B 1 71 ? -4.191 -19.312 4.766 1 95.5 71 VAL B N 1
ATOM 2010 C CA . VAL B 1 71 ? -2.953 -20.047 4.578 1 95.5 71 VAL B CA 1
ATOM 2011 C C . VAL B 1 71 ? -3.16 -21.141 3.533 1 95.5 71 VAL B C 1
ATOM 2013 O O . VAL B 1 71 ? -4.184 -21.844 3.545 1 95.5 71 VAL B O 1
ATOM 2016 N N . ARG B 1 72 ? -2.152 -21.234 2.621 1 91.12 72 ARG B N 1
ATOM 2017 C CA . ARG B 1 72 ? -2.207 -22.312 1.629 1 91.12 72 ARG B CA 1
ATOM 2018 C C . ARG B 1 72 ? -0.935 -23.156 1.662 1 91.12 72 ARG B C 1
ATOM 2020 O O . ARG B 1 72 ? -0.757 -24.047 0.835 1 91.12 72 ARG B O 1
ATOM 2027 N N . GLY B 1 73 ? -0.036 -22.797 2.592 1 96.19 73 GLY B N 1
ATOM 2028 C CA . GLY B 1 73 ? 1.2 -23.547 2.678 1 96.19 73 GLY B CA 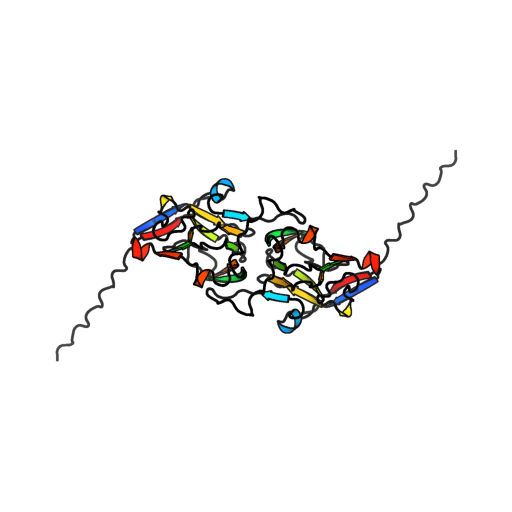1
ATOM 2029 C C . GLY B 1 73 ? 2.211 -23.172 1.614 1 96.19 73 GLY B C 1
ATOM 2030 O O . GLY B 1 73 ? 2 -22.219 0.865 1 96.19 73 GLY B O 1
ATOM 2031 N N . LEU B 1 74 ? 3.283 -23.938 1.575 1 97.94 74 LEU B N 1
ATOM 2032 C CA . LEU B 1 74 ? 4.367 -23.672 0.634 1 97.94 74 LEU B CA 1
ATOM 2033 C C . LEU B 1 74 ? 4.312 -24.656 -0.538 1 97.94 74 LEU B C 1
ATOM 2035 O O . LEU B 1 74 ? 5.289 -25.344 -0.819 1 97.94 74 LEU B O 1
ATOM 2039 N N . ARG B 1 75 ? 3.242 -24.641 -1.21 1 98.06 75 ARG B N 1
ATOM 2040 C CA . ARG B 1 75 ? 2.998 -25.453 -2.398 1 98.06 75 ARG B CA 1
ATOM 2041 C C . ARG B 1 75 ? 2.062 -24.734 -3.367 1 98.06 75 ARG B C 1
ATOM 2043 O O . ARG B 1 75 ? 1.295 -23.859 -2.965 1 98.06 75 ARG B O 1
ATOM 2050 N N . PHE B 1 76 ? 2.16 -25.062 -4.605 1 98.56 76 PHE B N 1
ATOM 2051 C CA . PHE B 1 76 ? 1.263 -24.5 -5.613 1 98.56 76 PHE B CA 1
ATOM 2052 C C . PHE B 1 76 ? 1.235 -25.375 -6.855 1 98.56 76 PHE B C 1
ATOM 2054 O O . PHE B 1 76 ? 2.123 -26.219 -7.055 1 98.56 76 PHE B O 1
ATOM 2061 N N . HIS B 1 77 ? 0.178 -25.234 -7.648 1 98.44 77 HIS B N 1
ATOM 2062 C CA . HIS B 1 77 ? 0.082 -25.969 -8.906 1 98.44 77 HIS B CA 1
ATOM 2063 C C . HIS B 1 77 ? -0.469 -25.094 -10.023 1 98.44 77 HIS B C 1
ATOM 2065 O O . HIS B 1 77 ? -0.602 -25.531 -11.164 1 98.44 77 HIS B O 1
ATOM 2071 N N . ARG B 1 78 ? -0.848 -23.922 -9.688 1 98.38 78 ARG B N 1
ATOM 2072 C CA . ARG B 1 78 ? -1.297 -22.938 -10.68 1 98.38 78 ARG B CA 1
ATOM 2073 C C . ARG B 1 78 ? -0.374 -21.734 -10.711 1 98.38 78 ARG B C 1
ATOM 2075 O O . ARG B 1 78 ? 0.166 -21.328 -9.68 1 98.38 78 ARG B O 1
ATOM 2082 N N . ILE B 1 79 ? -0.165 -21.203 -11.898 1 98.62 79 ILE B N 1
ATOM 2083 C CA . ILE B 1 79 ? 0.595 -19.969 -12.094 1 98.62 79 ILE B CA 1
ATOM 2084 C C . ILE B 1 79 ? -0.147 -19.047 -13.055 1 98.62 79 ILE B C 1
ATOM 2086 O O . ILE B 1 79 ? -0.78 -19.516 -14.008 1 98.62 79 ILE B O 1
ATOM 2090 N N . THR B 1 80 ? -0.109 -17.781 -12.781 1 98.31 80 THR B N 1
ATOM 2091 C CA . THR B 1 80 ? -0.915 -16.828 -13.539 1 98.31 80 THR B CA 1
ATOM 2092 C C . THR B 1 80 ? -0.077 -15.633 -13.961 1 98.31 80 THR B C 1
ATOM 2094 O O . THR B 1 80 ? 0.967 -15.352 -13.367 1 98.31 80 THR B O 1
ATOM 2097 N N . TYR B 1 81 ? -0.439 -14.953 -15.07 1 98.25 81 TYR B N 1
ATOM 2098 C CA . TYR B 1 81 ? 0.132 -13.648 -15.383 1 98.25 81 TYR B CA 1
ATOM 2099 C C . TYR B 1 81 ? -0.957 -12.656 -15.781 1 98.25 81 TYR B C 1
ATOM 2101 O O . TYR B 1 81 ? -2.041 -13.062 -16.203 1 98.25 81 TYR B O 1
ATOM 2109 N N . HIS B 1 82 ? -0.772 -11.406 -15.477 1 97.69 82 HIS B N 1
ATOM 2110 C CA . HIS B 1 82 ? -1.546 -10.266 -15.953 1 97.69 82 HIS B CA 1
ATOM 2111 C C . HIS B 1 82 ? -0.783 -9.492 -17.031 1 97.69 82 HIS B C 1
ATOM 2113 O O . HIS B 1 82 ? 0.32 -9 -16.781 1 97.69 82 HIS B O 1
ATOM 2119 N N . GLY B 1 83 ? -1.379 -9.297 -18.188 1 97.75 83 GLY B N 1
ATOM 2120 C CA . GLY B 1 83 ? -0.662 -8.758 -19.328 1 97.75 83 GLY B CA 1
ATOM 2121 C C . GLY B 1 83 ? -0.827 -7.258 -19.484 1 97.75 83 GLY B C 1
ATOM 2122 O O . GLY B 1 83 ? -0.166 -6.637 -20.312 1 97.75 83 GLY B O 1
ATOM 2123 N N . LYS B 1 84 ? -1.619 -6.605 -18.672 1 97.06 84 LYS B N 1
ATOM 2124 C CA . LYS B 1 84 ? -1.981 -5.215 -18.922 1 97.06 84 LYS B CA 1
ATOM 2125 C C . LYS B 1 84 ? -1.433 -4.293 -17.844 1 97.06 84 LYS B C 1
ATOM 2127 O O . LYS B 1 84 ? -1.503 -3.07 -17.969 1 97.06 84 LYS B O 1
ATOM 2132 N N . VAL B 1 85 ? -0.942 -4.891 -16.781 1 97.44 85 VAL B N 1
ATOM 2133 C CA . VAL B 1 85 ? -0.677 -4.059 -15.609 1 97.44 85 VAL B CA 1
ATOM 2134 C C . VAL B 1 85 ? 0.533 -4.602 -14.852 1 97.44 85 VAL B C 1
ATOM 2136 O O . VAL B 1 85 ? 0.772 -5.812 -14.836 1 97.44 85 VAL B O 1
ATOM 2139 N N . THR B 1 86 ? 1.35 -3.684 -14.266 1 98.5 86 THR B N 1
ATOM 2140 C CA . THR B 1 86 ? 2.191 -4.098 -13.148 1 98.5 86 THR B CA 1
ATOM 2141 C C . THR B 1 86 ? 1.348 -4.348 -11.898 1 98.5 86 THR B C 1
ATOM 2143 O O . THR B 1 86 ? 0.321 -3.693 -11.695 1 98.5 86 THR B O 1
ATOM 2146 N N . GLN B 1 87 ? 1.728 -5.277 -11.141 1 98.62 87 GLN B N 1
ATOM 2147 C CA . GLN B 1 87 ? 1.032 -5.566 -9.891 1 98.62 87 GLN B CA 1
ATOM 2148 C C . GLN B 1 87 ? 1.964 -5.41 -8.688 1 98.62 87 GLN B C 1
ATOM 2150 O O . GLN B 1 87 ? 3.105 -5.875 -8.719 1 98.62 87 GLN B O 1
ATOM 2155 N N . CYS B 1 88 ? 1.562 -4.664 -7.691 1 98.88 88 CYS B N 1
ATOM 2156 C CA . CYS B 1 88 ? 2.307 -4.52 -6.445 1 98.88 88 CYS B CA 1
ATOM 2157 C C . CYS B 1 88 ? 1.625 -5.281 -5.312 1 98.88 88 CYS B C 1
ATOM 2159 O O . CYS B 1 88 ? 0.42 -5.137 -5.102 1 98.88 88 CYS B O 1
ATOM 2161 N N . LEU B 1 89 ? 2.365 -6.102 -4.645 1 98.56 89 LEU B N 1
ATOM 2162 C CA . LEU B 1 89 ? 1.873 -6.914 -3.533 1 98.56 89 LEU B CA 1
ATOM 2163 C C . LEU B 1 89 ? 2.783 -6.781 -2.316 1 98.56 89 LEU B C 1
ATOM 2165 O O . LEU B 1 89 ? 3.998 -6.957 -2.424 1 98.56 89 LEU B O 1
ATOM 2169 N N . GLY B 1 90 ? 2.219 -6.422 -1.151 1 98 90 GLY B N 1
ATOM 2170 C CA . GLY B 1 90 ? 2.965 -6.336 0.094 1 98 90 GLY B CA 1
ATOM 2171 C C . GLY B 1 90 ? 2.197 -6.867 1.289 1 98 90 GLY B C 1
ATOM 2172 O O . GLY B 1 90 ? 0.978 -6.703 1.373 1 98 90 GLY B O 1
ATOM 2173 N N . GLY B 1 91 ? 2.898 -7.48 2.203 1 96.88 91 GLY B N 1
ATOM 2174 C CA . GLY B 1 91 ? 2.27 -8.039 3.391 1 96.88 91 GLY B CA 1
ATOM 2175 C C . GLY B 1 91 ? 2.002 -7.004 4.465 1 96.88 91 GLY B C 1
ATOM 2176 O O . GLY B 1 91 ? 2.791 -6.074 4.652 1 96.88 91 GLY B O 1
ATOM 2177 N N . LEU B 1 92 ? 0.917 -7.234 5.227 1 95.75 92 LEU B N 1
ATOM 2178 C CA . LEU B 1 92 ? 0.552 -6.359 6.332 1 95.75 92 LEU B CA 1
ATOM 2179 C C . LEU B 1 92 ? 0.591 -7.113 7.656 1 95.75 92 LEU B C 1
ATOM 2181 O O . LEU B 1 92 ? 0.445 -6.508 8.727 1 95.75 92 LEU B O 1
ATOM 2185 N N . THR B 1 93 ? 0.742 -8.406 7.652 1 94.06 93 THR B N 1
ATOM 2186 C CA . THR B 1 93 ? 0.759 -9.227 8.859 1 94.06 93 THR B CA 1
ATOM 2187 C C . THR B 1 93 ? 2.189 -9.453 9.344 1 94.06 93 THR B C 1
ATOM 2189 O O . THR B 1 93 ? 2.896 -10.32 8.82 1 94.06 93 THR B O 1
ATOM 2192 N N . PRO B 1 94 ? 2.562 -8.688 10.312 1 88.44 94 PRO B N 1
ATOM 2193 C CA . PRO B 1 94 ? 3.914 -8.883 10.852 1 88.44 94 PRO B CA 1
ATOM 2194 C C . PRO B 1 94 ? 4.031 -10.125 11.727 1 88.44 94 PRO B C 1
ATOM 2196 O O . PRO B 1 94 ? 3.045 -10.555 12.328 1 88.44 94 PRO B O 1
ATOM 2199 N N . PRO B 1 95 ? 5.234 -10.609 11.898 1 84.5 95 PRO B N 1
ATOM 2200 C CA . PRO B 1 95 ? 6.512 -10.398 11.211 1 84.5 95 PRO B CA 1
ATOM 2201 C C . PRO B 1 95 ? 6.773 -11.438 10.125 1 84.5 95 PRO B C 1
ATOM 2203 O O . PRO B 1 95 ? 7.93 -11.719 9.797 1 84.5 95 PRO B O 1
ATOM 2206 N N . HIS B 1 96 ? 5.711 -11.977 9.578 1 86.88 96 HIS B N 1
ATOM 2207 C CA . HIS B 1 96 ? 5.828 -13.195 8.781 1 86.88 96 HIS B CA 1
ATOM 2208 C C . HIS B 1 96 ? 6.195 -12.867 7.336 1 86.88 96 HIS B C 1
ATOM 2210 O O . HIS B 1 96 ? 5.574 -12.008 6.711 1 86.88 96 HIS B O 1
ATOM 2216 N N . PRO B 1 97 ? 7.258 -13.562 6.871 1 93.5 97 PRO B N 1
ATOM 2217 C CA . PRO B 1 97 ? 7.52 -13.477 5.434 1 93.5 97 PRO B CA 1
ATOM 2218 C C . PRO B 1 97 ? 6.488 -14.234 4.598 1 93.5 97 PRO B C 1
ATOM 2220 O O . PRO B 1 97 ? 5.664 -14.969 5.145 1 93.5 97 PRO B O 1
ATOM 2223 N N . TRP B 1 98 ? 6.418 -14.008 3.377 1 97.75 98 TRP B N 1
ATOM 2224 C CA . TRP B 1 98 ? 5.645 -14.773 2.402 1 97.75 98 TRP B CA 1
ATOM 2225 C C . TRP B 1 98 ? 6.48 -15.094 1.171 1 97.75 98 TRP B C 1
ATOM 2227 O O . TRP B 1 98 ? 7.574 -14.555 0.998 1 97.75 98 TRP B O 1
ATOM 2237 N N . TYR B 1 99 ? 6.035 -16.062 0.457 1 98.62 99 TYR B N 1
ATOM 2238 C CA . TYR B 1 99 ? 6.777 -16.562 -0.696 1 98.62 99 TYR B CA 1
ATOM 2239 C C . TYR B 1 99 ? 5.98 -16.359 -1.981 1 98.62 99 TYR B C 1
ATOM 2241 O O . TYR B 1 99 ? 4.75 -16.344 -1.958 1 98.62 99 TYR B O 1
ATOM 2249 N N . VAL B 1 100 ? 6.715 -16.234 -3.012 1 98.88 100 VAL B N 1
ATOM 2250 C CA . VAL B 1 100 ? 6.105 -16.109 -4.332 1 98.88 100 VAL B CA 1
ATOM 2251 C C . VAL B 1 100 ? 6.98 -16.812 -5.371 1 98.88 100 VAL B C 1
ATOM 2253 O O . VAL B 1 100 ? 8.211 -16.734 -5.312 1 98.88 100 VAL B O 1
ATOM 2256 N N . ALA B 1 101 ? 6.348 -17.562 -6.227 1 98.94 101 ALA B N 1
ATOM 2257 C CA . ALA B 1 101 ? 7.016 -18.125 -7.395 1 98.94 101 ALA B CA 1
ATOM 2258 C C . ALA B 1 101 ? 6.848 -17.234 -8.617 1 98.94 101 ALA B C 1
ATOM 2260 O O . ALA B 1 101 ? 5.73 -16.828 -8.953 1 98.94 101 ALA B O 1
ATOM 2261 N N . LEU B 1 102 ? 7.961 -16.906 -9.227 1 98.94 102 LEU B N 1
ATOM 2262 C CA . LEU B 1 102 ? 7.949 -15.969 -10.344 1 98.94 102 LEU B CA 1
ATOM 2263 C C . LEU B 1 102 ? 8.594 -16.594 -11.578 1 98.94 102 LEU B C 1
ATOM 2265 O O . LEU B 1 102 ? 9.492 -17.438 -11.461 1 98.94 102 LEU B O 1
ATOM 2269 N N . ALA B 1 103 ? 8.164 -16.203 -12.734 1 98.94 103 ALA B N 1
ATOM 2270 C CA . ALA B 1 103 ? 8.805 -16.484 -14.008 1 98.94 103 ALA B CA 1
ATOM 2271 C C . ALA B 1 103 ? 8.664 -15.32 -14.977 1 98.94 103 ALA B C 1
ATOM 2273 O O . ALA B 1 103 ? 7.785 -14.469 -14.812 1 98.94 103 ALA B O 1
ATOM 2274 N N . ARG B 1 104 ? 9.562 -15.266 -15.93 1 98.69 104 ARG B N 1
ATOM 2275 C CA . ARG B 1 104 ? 9.625 -14.148 -16.875 1 98.69 104 ARG B CA 1
ATOM 2276 C C . ARG B 1 104 ? 8.336 -14.039 -17.672 1 98.69 104 ARG B C 1
ATOM 2278 O O . ARG B 1 104 ? 7.656 -15.039 -17.906 1 98.69 104 ARG B O 1
ATOM 2285 N N . PRO B 1 105 ? 8.07 -12.789 -18.062 1 98.38 105 PRO B N 1
ATOM 2286 C CA . PRO B 1 105 ? 6.906 -12.617 -18.938 1 98.38 105 PRO B CA 1
ATOM 2287 C C . PRO B 1 105 ? 7.039 -13.359 -20.266 1 98.38 105 PRO B C 1
ATOM 2289 O O . PRO B 1 105 ? 8.102 -13.312 -20.891 1 98.38 105 PRO B O 1
ATOM 2292 N N . THR B 1 106 ? 5.977 -14.031 -20.609 1 97.62 106 THR B N 1
ATOM 2293 C CA . THR B 1 106 ? 5.887 -14.617 -21.938 1 97.62 106 THR B CA 1
ATOM 2294 C C . THR B 1 106 ? 4.656 -14.094 -22.688 1 97.62 106 THR B C 1
ATOM 2296 O O . THR B 1 106 ? 4.57 -14.203 -23.906 1 97.62 106 THR B O 1
ATOM 2299 N N . LEU B 1 107 ? 3.74 -13.578 -22.016 1 96.38 107 LEU B N 1
ATOM 2300 C CA . LEU B 1 107 ? 2.475 -13.055 -22.531 1 96.38 107 LEU B CA 1
ATOM 2301 C C . LEU B 1 107 ? 1.766 -14.086 -23.391 1 96.38 107 LEU B C 1
ATOM 2303 O O . LEU B 1 107 ? 1.244 -13.758 -24.469 1 96.38 107 LEU B O 1
ATOM 2307 N N . SER B 1 108 ? 1.83 -15.367 -23.016 1 96.69 108 SER B N 1
ATOM 2308 C CA . SER B 1 108 ? 1.225 -16.484 -23.719 1 96.69 108 SER B CA 1
ATOM 2309 C C . SER B 1 108 ? 0.945 -17.656 -22.766 1 96.69 108 SER B C 1
ATOM 2311 O O . SER B 1 108 ? 1.827 -18.078 -22.016 1 96.69 108 SER B O 1
ATOM 2313 N N . LEU B 1 109 ? -0.284 -18.219 -22.859 1 96.12 109 LEU B N 1
ATOM 2314 C CA . LEU B 1 109 ? -0.606 -19.391 -22.062 1 96.12 109 LEU B CA 1
ATOM 2315 C C . LEU B 1 109 ? 0.122 -20.625 -22.594 1 96.12 109 LEU B C 1
ATOM 2317 O O . LEU B 1 109 ? 0.415 -21.547 -21.828 1 96.12 109 LEU B O 1
ATOM 2321 N N . ASP B 1 110 ? 0.429 -20.594 -23.891 1 96.94 110 ASP B N 1
ATOM 2322 C CA . ASP B 1 110 ? 1.121 -21.719 -24.5 1 96.94 110 ASP B CA 1
ATOM 2323 C C . ASP B 1 110 ? 2.594 -21.75 -24.094 1 96.94 110 ASP B C 1
ATOM 2325 O O . ASP B 1 110 ? 3.223 -22.812 -24.094 1 96.94 110 ASP B O 1
ATOM 2329 N N . ALA B 1 111 ? 3.111 -20.562 -23.812 1 98.06 111 ALA B N 1
ATOM 2330 C CA . ALA B 1 111 ? 4.5 -20.469 -23.375 1 98.06 111 ALA B CA 1
ATOM 2331 C C . ALA B 1 111 ? 4.586 -20.359 -21.859 1 98.06 111 ALA B C 1
ATOM 2333 O O . ALA B 1 111 ? 5.27 -19.469 -21.328 1 98.06 111 ALA B O 1
ATOM 2334 N N . TYR B 1 112 ? 3.832 -21.297 -21.188 1 98.25 112 TYR B N 1
ATOM 2335 C CA . TYR B 1 112 ? 3.83 -21.297 -19.719 1 98.25 112 TYR B CA 1
ATOM 2336 C C . TYR B 1 112 ? 5.203 -21.672 -19.188 1 98.25 112 TYR B C 1
ATOM 2338 O O . TYR B 1 112 ? 5.961 -22.406 -19.828 1 98.25 112 TYR B O 1
ATOM 2346 N N . PRO B 1 113 ? 5.562 -21.219 -17.953 1 98.69 113 PRO B N 1
ATOM 2347 C CA . PRO B 1 113 ? 6.883 -21.484 -17.391 1 98.69 113 PRO B CA 1
ATOM 2348 C C . PRO B 1 113 ? 7.098 -22.969 -17.078 1 98.69 113 PRO B C 1
ATOM 2350 O O . PRO B 1 113 ? 6.18 -23.641 -16.625 1 98.69 113 PRO B O 1
ATOM 2353 N N . GLN B 1 114 ? 8.289 -23.422 -17.406 1 98.38 114 GLN B N 1
ATOM 2354 C CA . GLN B 1 114 ? 8.758 -24.734 -16.969 1 98.38 114 GLN B CA 1
ATOM 2355 C C . GLN B 1 114 ? 9.461 -24.656 -15.617 1 98.38 114 GLN B C 1
ATOM 2357 O O . GLN B 1 114 ? 9.836 -23.562 -15.172 1 98.38 114 GLN B O 1
ATOM 2362 N N . PRO B 1 115 ? 9.57 -25.797 -14.906 1 98.06 115 PRO B N 1
ATOM 2363 C CA . PRO B 1 115 ? 10.18 -25.766 -13.57 1 98.06 115 PRO B CA 1
ATOM 2364 C C . PRO B 1 115 ? 11.5 -24.984 -13.547 1 98.06 115 PRO B C 1
ATOM 2366 O O . PRO B 1 115 ? 11.766 -24.25 -12.594 1 98.06 115 PRO B O 1
ATOM 2369 N N . GLU B 1 116 ? 12.328 -25.047 -14.625 1 98.12 116 GLU B N 1
ATOM 2370 C CA . GLU B 1 116 ? 13.641 -24.406 -14.648 1 98.12 116 GLU B CA 1
ATOM 2371 C C . GLU B 1 116 ? 13.516 -22.891 -14.828 1 98.12 116 GLU B C 1
ATOM 2373 O O . GLU B 1 116 ? 14.477 -22.156 -14.617 1 98.12 116 GLU B O 1
ATOM 2378 N N . ASP B 1 117 ? 12.328 -22.422 -15.266 1 98.5 117 ASP B N 1
ATOM 2379 C CA . ASP B 1 117 ? 12.094 -21.016 -15.5 1 98.5 117 ASP B CA 1
ATOM 2380 C C . ASP B 1 117 ? 11.656 -20.312 -14.211 1 98.5 117 ASP B C 1
ATOM 2382 O O . ASP B 1 117 ? 11.641 -19.078 -14.141 1 98.5 117 ASP B O 1
ATOM 2386 N N . ILE B 1 118 ? 11.219 -21.125 -13.211 1 98.88 118 ILE B N 1
ATOM 2387 C CA . ILE B 1 118 ? 10.523 -20.578 -12.047 1 98.88 118 ILE B CA 1
ATOM 2388 C C . ILE B 1 118 ? 11.531 -20.328 -10.922 1 98.88 118 ILE B C 1
ATOM 2390 O O . ILE B 1 118 ? 12.367 -21.188 -10.625 1 98.88 118 ILE B O 1
ATOM 2394 N N . ARG B 1 119 ? 11.5 -19.172 -10.383 1 98.88 119 ARG B N 1
ATOM 2395 C CA . ARG B 1 119 ? 12.266 -18.812 -9.188 1 98.88 119 ARG B CA 1
ATOM 2396 C C . ARG B 1 119 ? 11.328 -18.438 -8.039 1 98.88 119 ARG B C 1
ATOM 2398 O O . ARG B 1 119 ? 10.328 -17.75 -8.242 1 98.88 119 ARG B O 1
ATOM 2405 N N . VAL B 1 120 ? 11.641 -18.938 -6.855 1 98.88 120 VAL B N 1
ATOM 2406 C CA . VAL B 1 120 ? 10.859 -18.625 -5.664 1 98.88 120 VAL B CA 1
ATOM 2407 C C . VAL B 1 120 ? 11.625 -17.625 -4.801 1 98.88 120 VAL B C 1
ATOM 2409 O O . VAL B 1 120 ? 12.828 -17.766 -4.59 1 98.88 120 VAL B O 1
ATOM 2412 N N . PHE B 1 121 ? 10.961 -16.641 -4.348 1 98.88 121 PHE B N 1
ATOM 2413 C CA . PHE B 1 121 ? 11.57 -15.633 -3.482 1 98.88 121 PHE B CA 1
ATOM 2414 C C . PHE B 1 121 ? 10.828 -15.547 -2.152 1 98.88 121 PHE B C 1
ATOM 2416 O O . PHE B 1 121 ? 9.602 -15.656 -2.107 1 98.88 121 PHE B O 1
ATOM 2423 N N . ARG B 1 122 ? 11.57 -15.406 -1.12 1 98.31 122 ARG B N 1
ATOM 2424 C CA . ARG B 1 122 ? 11.062 -15.055 0.203 1 98.31 122 ARG B CA 1
ATOM 2425 C C . ARG B 1 122 ? 11 -13.539 0.385 1 98.31 122 ARG B C 1
ATOM 2427 O O . ARG B 1 122 ? 12.031 -12.867 0.393 1 98.31 122 ARG B O 1
ATOM 2434 N N . ILE B 1 123 ? 9.852 -13 0.516 1 97.94 123 ILE B N 1
ATOM 2435 C CA . ILE B 1 123 ? 9.672 -11.555 0.639 1 97.94 123 ILE B CA 1
ATOM 2436 C C . ILE B 1 123 ? 9.539 -11.172 2.111 1 97.94 123 ILE B C 1
ATOM 2438 O O . ILE B 1 123 ? 8.617 -11.625 2.797 1 97.94 123 ILE B O 1
ATOM 2442 N N . PRO B 1 124 ? 10.445 -10.359 2.596 1 96.12 124 PRO B N 1
ATOM 2443 C CA . PRO B 1 124 ? 10.375 -9.984 4.008 1 96.12 124 PRO B CA 1
ATOM 2444 C C . PRO B 1 124 ? 9.25 -8.992 4.297 1 96.12 124 PRO B C 1
ATOM 2446 O O . PRO B 1 124 ? 8.844 -8.242 3.406 1 96.12 124 PRO B O 1
ATOM 2449 N N . PHE B 1 125 ? 8.766 -9.062 5.559 1 95.25 125 PHE B N 1
ATOM 2450 C CA . PHE B 1 125 ? 7.848 -8.016 5.996 1 95.25 125 PHE B CA 1
ATOM 2451 C C . PHE B 1 125 ? 8.5 -6.641 5.871 1 95.25 125 PHE B C 1
ATOM 2453 O O . PHE B 1 125 ? 9.703 -6.5 6.07 1 95.25 125 PHE B O 1
ATOM 2460 N N . GLY B 1 126 ? 7.703 -5.582 5.543 1 95.5 126 GLY B N 1
ATOM 2461 C CA . GLY B 1 126 ? 8.227 -4.23 5.445 1 95.5 126 GLY B CA 1
ATOM 2462 C C . GLY B 1 126 ? 8.625 -3.842 4.035 1 95.5 126 GLY B C 1
ATOM 2463 O O . GLY B 1 126 ? 9.117 -2.734 3.803 1 95.5 126 GLY B O 1
ATOM 2464 N N . SER B 1 127 ? 8.461 -4.734 3.107 1 97.12 127 SER B N 1
ATOM 2465 C CA . SER B 1 127 ? 8.703 -4.48 1.692 1 97.12 127 SER B CA 1
ATOM 2466 C C . SER B 1 127 ? 7.512 -4.914 0.84 1 97.12 127 SER B C 1
ATOM 2468 O O . SER B 1 127 ? 6.609 -5.594 1.329 1 97.12 127 SER B O 1
ATOM 2470 N N . PHE B 1 128 ? 7.426 -4.414 -0.368 1 98.5 128 PHE B N 1
ATOM 2471 C CA . PHE B 1 128 ? 6.465 -4.984 -1.306 1 98.5 128 PHE B CA 1
ATOM 2472 C C . PHE B 1 128 ? 7.137 -5.324 -2.631 1 98.5 128 PHE B C 1
ATOM 2474 O O . PHE B 1 128 ? 8.203 -4.793 -2.943 1 98.5 128 PHE B O 1
ATOM 2481 N N . LEU B 1 129 ? 6.586 -6.273 -3.355 1 98.88 129 LEU B N 1
ATOM 2482 C CA . LEU B 1 129 ? 7.004 -6.695 -4.688 1 98.88 129 LEU B CA 1
ATOM 2483 C C . LEU B 1 129 ? 6.215 -5.957 -5.766 1 98.88 129 LEU B C 1
ATOM 2485 O O . LEU B 1 129 ? 4.984 -5.926 -5.727 1 98.88 129 LEU B O 1
ATOM 2489 N N . LYS B 1 130 ? 6.844 -5.242 -6.621 1 98.94 130 LYS B N 1
ATOM 2490 C CA . LYS B 1 130 ? 6.254 -4.816 -7.891 1 98.94 130 LYS B CA 1
ATOM 2491 C C . LYS B 1 130 ? 6.605 -5.789 -9.016 1 98.94 130 LYS B C 1
ATOM 2493 O O . LYS B 1 130 ? 7.773 -5.934 -9.375 1 98.94 130 LYS B O 1
ATOM 2498 N N . MET B 1 131 ? 5.652 -6.488 -9.531 1 98.81 131 MET B N 1
ATOM 2499 C CA . MET B 1 131 ? 5.855 -7.414 -10.641 1 98.81 131 MET B CA 1
ATOM 2500 C C . MET B 1 131 ? 5.703 -6.699 -11.977 1 98.81 131 MET B C 1
ATOM 2502 O O . MET B 1 131 ? 4.781 -5.906 -12.164 1 98.81 131 MET B O 1
ATOM 2506 N N . GLU B 1 132 ? 6.598 -7.059 -12.922 1 98.44 132 GLU B N 1
ATOM 2507 C CA . GLU B 1 132 ? 6.523 -6.539 -14.289 1 98.44 132 GLU B CA 1
ATOM 2508 C C . GLU B 1 132 ? 5.25 -7.008 -14.984 1 98.44 132 GLU B C 1
ATOM 2510 O O . GLU B 1 132 ? 4.691 -8.047 -14.633 1 98.44 132 GLU B O 1
ATOM 2515 N N . VAL B 1 133 ? 4.859 -6.176 -15.945 1 98.38 133 VAL B N 1
ATOM 2516 C CA . VAL B 1 133 ? 3.76 -6.598 -16.797 1 98.38 133 VAL B CA 1
ATOM 2517 C C . VAL B 1 133 ? 4.059 -7.98 -17.391 1 98.38 133 VAL B C 1
ATOM 2519 O O . VAL B 1 133 ? 5.152 -8.219 -17.906 1 98.38 133 VAL B O 1
ATOM 2522 N N . GLY B 1 134 ? 3.121 -8.844 -17.219 1 98.38 134 GLY B N 1
ATOM 2523 C CA . GLY B 1 134 ? 3.236 -10.141 -17.844 1 98.38 134 GLY B CA 1
ATOM 2524 C C . GLY B 1 134 ? 4.004 -11.148 -17.016 1 98.38 134 GLY B C 1
ATOM 2525 O O . GLY B 1 134 ? 4.105 -12.32 -17.375 1 98.38 134 GLY B O 1
ATOM 2526 N N . THR B 1 135 ? 4.586 -10.75 -15.914 1 98.81 135 THR B N 1
ATOM 2527 C CA . THR B 1 135 ? 5.32 -11.68 -15.055 1 98.81 135 THR B CA 1
ATOM 2528 C C . THR B 1 135 ? 4.398 -12.789 -14.547 1 98.81 135 THR B C 1
ATOM 2530 O O . THR B 1 135 ? 3.311 -12.508 -14.039 1 98.81 135 THR B O 1
ATOM 2533 N N . TRP B 1 136 ? 4.812 -14.055 -14.781 1 98.88 136 TRP B N 1
ATOM 2534 C CA . TRP B 1 136 ? 4.109 -15.18 -14.18 1 98.88 136 TRP B CA 1
ATOM 2535 C C . TRP B 1 136 ? 4.332 -15.227 -12.672 1 98.88 136 TRP B C 1
ATOM 2537 O O . TRP B 1 136 ? 5.453 -15.016 -12.195 1 98.88 136 TRP B O 1
ATOM 2547 N N . HIS B 1 137 ? 3.24 -15.477 -11.969 1 98.88 137 HIS B N 1
ATOM 2548 C CA . HIS B 1 137 ? 3.428 -15.539 -10.523 1 98.88 137 HIS B CA 1
ATOM 2549 C C . HIS B 1 137 ? 2.469 -16.531 -9.883 1 98.88 137 HIS B C 1
ATOM 2551 O O . HIS B 1 137 ? 1.355 -16.734 -10.375 1 98.88 137 HIS B O 1
ATOM 2557 N N . ALA B 1 138 ? 2.883 -17.25 -8.883 1 98.69 138 ALA B N 1
ATOM 2558 C CA . ALA B 1 138 ? 2.111 -18.078 -7.965 1 98.69 138 ALA B CA 1
ATOM 2559 C C . ALA B 1 138 ? 2.371 -17.672 -6.516 1 98.69 138 ALA B C 1
ATOM 2561 O O . ALA B 1 138 ? 3.52 -17.656 -6.066 1 98.69 138 ALA B O 1
ATOM 2562 N N . GLY B 1 139 ? 1.315 -17.453 -5.789 1 97.31 139 GLY B N 1
ATOM 2563 C CA . GLY B 1 139 ? 1.34 -16.906 -4.441 1 97.31 139 GLY B CA 1
ATOM 2564 C C . GLY B 1 139 ? 0.371 -15.758 -4.242 1 97.31 139 GLY B C 1
ATOM 2565 O O . GLY B 1 139 ? -0.459 -15.484 -5.109 1 97.31 139 GLY B O 1
ATOM 2566 N N . PRO B 1 140 ? 0.418 -15.148 -3.072 1 97.69 140 PRO B N 1
ATOM 2567 C CA . PRO B 1 140 ? 1.371 -15.344 -1.979 1 97.69 140 PRO B CA 1
ATOM 2568 C C . PRO B 1 140 ? 1.246 -16.719 -1.329 1 97.69 140 PRO B C 1
ATOM 2570 O O . PRO B 1 140 ? 0.136 -17.234 -1.178 1 97.69 140 PRO B O 1
ATOM 2573 N N . LEU B 1 141 ? 2.416 -17.281 -1.021 1 98.38 141 LEU B N 1
ATOM 2574 C CA . LEU B 1 141 ? 2.523 -18.531 -0.291 1 98.38 141 LEU B CA 1
ATOM 2575 C C . LEU B 1 141 ? 3.049 -18.297 1.122 1 98.38 141 LEU B C 1
ATOM 2577 O O . LEU B 1 141 ? 3.957 -17.5 1.324 1 98.38 141 LEU B O 1
ATOM 2581 N N . PHE B 1 142 ? 2.486 -18.922 2.123 1 97.88 142 PHE B N 1
ATOM 2582 C CA . PHE B 1 142 ? 2.975 -18.875 3.496 1 97.88 142 PHE B CA 1
ATOM 2583 C C . PHE B 1 142 ? 2.414 -20.031 4.309 1 97.88 142 PHE B C 1
ATOM 2585 O O . PHE B 1 142 ? 1.361 -20.578 3.975 1 97.88 142 PHE B O 1
ATOM 2592 N N . SER B 1 143 ? 3.105 -20.484 5.352 1 96 143 SER B N 1
ATOM 2593 C CA . SER B 1 143 ? 2.701 -21.625 6.16 1 96 143 SER B CA 1
ATOM 2594 C C . SER B 1 143 ? 2.078 -21.188 7.477 1 96 143 SER B C 1
ATOM 2596 O O . SER B 1 143 ? 1.407 -21.969 8.148 1 96 143 SER B O 1
ATOM 2598 N N . GLU B 1 144 ? 2.461 -20.094 7.918 1 94.31 144 GLU B N 1
ATOM 2599 C CA . GLU B 1 144 ? 1.907 -19.438 9.094 1 94.31 144 GLU B CA 1
ATOM 2600 C C . GLU B 1 144 ? 1.847 -17.922 8.906 1 94.31 144 GLU B C 1
ATOM 2602 O O . GLU B 1 144 ? 2.625 -17.359 8.133 1 94.31 144 GLU B O 1
ATOM 2607 N N . PRO B 1 145 ? 0.845 -17.188 9.57 1 95.75 145 PRO B N 1
ATOM 2608 C CA . PRO B 1 145 ? -0.267 -17.656 10.391 1 95.75 145 PRO B CA 1
ATOM 2609 C C . PRO B 1 145 ? -1.426 -18.203 9.562 1 95.75 145 PRO B C 1
ATOM 2611 O O . PRO B 1 145 ? -1.262 -18.484 8.367 1 95.75 145 PRO B O 1
ATOM 2614 N N . GLU B 1 146 ? -2.645 -18.484 10.156 1 96.06 146 GLU B N 1
ATOM 2615 C CA . GLU B 1 146 ? -3.803 -19.047 9.477 1 96.06 146 GLU B CA 1
ATOM 2616 C C . GLU B 1 146 ? -4.273 -18.156 8.328 1 96.06 146 GLU B C 1
ATOM 2618 O O . GLU B 1 146 ? -4.879 -18.641 7.371 1 96.06 146 GLU B O 1
ATOM 2623 N N . ALA B 1 147 ? -3.969 -16.906 8.492 1 96.62 147 ALA B N 1
ATOM 2624 C CA . ALA B 1 147 ? -4.301 -15.938 7.441 1 96.62 147 ALA B CA 1
ATOM 2625 C C . ALA B 1 147 ? -3.346 -14.742 7.469 1 96.62 147 ALA B C 1
ATOM 2627 O O . ALA B 1 147 ? -2.777 -14.422 8.516 1 96.62 147 ALA B O 1
ATOM 2628 N N . MET B 1 148 ? -3.135 -14.211 6.332 1 96.69 148 MET B N 1
ATOM 2629 C CA . MET B 1 148 ? -2.352 -12.984 6.23 1 96.69 148 MET B CA 1
ATOM 2630 C C . MET B 1 148 ? -3.094 -11.938 5.414 1 96.69 148 MET B C 1
ATOM 2632 O O . MET B 1 148 ? -3.895 -12.273 4.539 1 96.69 148 MET B O 1
ATOM 2636 N N . GLU B 1 149 ? -2.84 -10.68 5.75 1 96.69 149 GLU B N 1
ATOM 2637 C CA . GLU B 1 149 ? -3.371 -9.547 4.996 1 96.69 149 GLU B CA 1
ATOM 2638 C C . GLU B 1 149 ? -2.312 -8.953 4.07 1 96.69 149 GLU B C 1
ATOM 2640 O O . GLU B 1 149 ? -1.139 -8.867 4.438 1 96.69 149 GLU B O 1
ATOM 2645 N N . PHE B 1 150 ? -2.732 -8.602 2.83 1 97.44 150 PHE B N 1
ATOM 2646 C CA . PHE B 1 150 ? -1.851 -8.031 1.818 1 97.44 150 PHE B CA 1
ATOM 2647 C C . PHE B 1 150 ? -2.465 -6.773 1.213 1 97.44 150 PHE B C 1
ATOM 2649 O O . PHE B 1 150 ? -3.666 -6.734 0.938 1 97.44 150 PHE B O 1
ATOM 2656 N N . TYR B 1 151 ? -1.719 -5.699 1.113 1 97.94 151 TYR B N 1
ATOM 2657 C CA . TYR B 1 151 ? -2.143 -4.621 0.223 1 97.94 151 TYR B CA 1
ATOM 2658 C C . TYR B 1 151 ? -1.731 -4.91 -1.216 1 97.94 151 TYR B C 1
ATOM 2660 O O . TYR B 1 151 ? -0.665 -5.48 -1.461 1 97.94 151 TYR B O 1
ATOM 2668 N N . ASN B 1 152 ? -2.627 -4.645 -2.135 1 98 152 ASN B N 1
ATOM 2669 C CA . ASN B 1 152 ? -2.523 -5.023 -3.541 1 98 152 ASN B CA 1
ATOM 2670 C C . ASN B 1 152 ? -2.908 -3.867 -4.461 1 98 152 ASN B C 1
ATOM 2672 O O . ASN B 1 152 ? -3.961 -3.252 -4.285 1 98 152 ASN B O 1
ATOM 2676 N N . LEU B 1 153 ? -2.01 -3.453 -5.371 1 98.62 153 LEU B N 1
ATOM 2677 C CA . LEU B 1 153 ? -2.23 -2.424 -6.383 1 98.62 153 LEU B CA 1
ATOM 2678 C C . LEU B 1 153 ? -2.203 -3.021 -7.785 1 98.62 153 LEU B C 1
ATOM 2680 O O . LEU B 1 153 ? -1.186 -3.574 -8.203 1 98.62 153 LEU B O 1
ATOM 2684 N N . GLU B 1 154 ? -3.26 -2.982 -8.5 1 97.88 154 GLU B N 1
ATOM 2685 C CA . GLU B 1 154 ? -3.439 -3.467 -9.867 1 97.88 154 GLU B CA 1
ATOM 2686 C C . GLU B 1 154 ? -4.59 -2.746 -10.562 1 97.88 154 GLU B C 1
ATOM 2688 O O . GLU B 1 154 ? -4.797 -1.548 -10.352 1 97.88 154 GLU B O 1
ATOM 2693 N N . LEU B 1 155 ? -5.273 -3.375 -11.547 1 96.81 155 LEU B N 1
ATOM 2694 C CA . LEU B 1 155 ? -6.469 -2.805 -12.156 1 96.81 155 LEU B CA 1
ATOM 2695 C C . LEU B 1 155 ? -7.73 -3.4 -11.539 1 96.81 155 LEU B C 1
ATOM 2697 O O . LEU B 1 155 ? -7.699 -4.512 -11.008 1 96.81 155 LEU B O 1
ATOM 2701 N N . CYS B 1 156 ? -8.781 -2.727 -11.609 1 94.94 156 CYS B N 1
ATOM 2702 C CA . CYS B 1 156 ? -10.023 -3.094 -10.945 1 94.94 156 CYS B CA 1
ATOM 2703 C C . CYS B 1 156 ? -10.602 -4.375 -11.539 1 94.94 156 CYS B C 1
ATOM 2705 O O . CYS B 1 156 ? -11.383 -5.066 -10.891 1 94.94 156 CYS B O 1
ATOM 2707 N N . ASP B 1 157 ? -10.242 -4.703 -12.734 1 93.06 157 ASP B N 1
ATOM 2708 C CA . ASP B 1 157 ? -10.82 -5.871 -13.391 1 93.06 157 ASP B CA 1
ATOM 2709 C C . ASP B 1 157 ? -9.734 -6.875 -13.773 1 93.06 157 ASP B C 1
ATOM 2711 O O . ASP B 1 157 ? -9.953 -7.738 -14.625 1 93.06 157 ASP B O 1
ATOM 2715 N N . THR B 1 158 ? -8.578 -6.707 -13.203 1 90.88 158 THR B N 1
ATOM 2716 C CA . THR B 1 158 ? -7.43 -7.539 -13.531 1 90.88 158 THR B CA 1
ATOM 2717 C C . THR B 1 158 ? -7.781 -9.023 -13.406 1 90.88 158 THR B C 1
ATOM 2719 O O . THR B 1 158 ? -7.535 -9.805 -14.328 1 90.88 158 THR B O 1
ATOM 2722 N N . ASN B 1 159 ? -8.383 -9.414 -12.312 1 87.5 159 ASN B N 1
ATOM 2723 C CA . ASN B 1 159 ? -8.648 -10.82 -12.039 1 87.5 159 ASN B CA 1
ATOM 2724 C C . ASN B 1 159 ? -9.82 -11.336 -12.867 1 87.5 159 ASN B C 1
ATOM 2726 O O . ASN B 1 159 ? -10.047 -12.547 -12.953 1 87.5 159 ASN B O 1
ATOM 2730 N N . VAL B 1 160 ? -10.555 -10.414 -13.477 1 86.25 160 VAL B N 1
ATOM 2731 C CA . VAL B 1 160 ? -11.727 -10.781 -14.273 1 86.25 160 VAL B CA 1
ATOM 2732 C C . VAL B 1 160 ? -11.336 -10.859 -15.75 1 86.25 160 VAL B C 1
ATOM 2734 O O . VAL B 1 160 ? -11.727 -11.805 -16.438 1 86.25 160 VAL B O 1
ATOM 2737 N N . THR B 1 161 ? -10.523 -9.984 -16.281 1 88.75 161 THR B N 1
ATOM 2738 C CA . THR B 1 161 ? -10.336 -9.852 -17.719 1 88.75 161 THR B CA 1
ATOM 2739 C C . THR B 1 161 ? -8.898 -10.172 -18.109 1 88.75 161 THR B C 1
ATOM 2741 O O . THR B 1 161 ? -8.602 -10.391 -19.281 1 88.75 161 THR B O 1
ATOM 2744 N N . ASP B 1 162 ? -8.016 -10.156 -17.25 1 91.94 162 ASP B N 1
ATOM 2745 C CA . ASP B 1 162 ? -6.59 -10.289 -17.516 1 91.94 162 ASP B CA 1
ATOM 2746 C C . ASP B 1 162 ? -5.941 -11.305 -16.578 1 91.94 162 ASP B C 1
ATOM 2748 O O . ASP B 1 162 ? -4.895 -11.031 -15.992 1 91.94 162 ASP B O 1
ATOM 2752 N N . HIS B 1 163 ? -6.633 -12.312 -16.297 1 92.81 163 HIS B N 1
ATOM 2753 C CA . HIS B 1 163 ? -6.164 -13.398 -15.438 1 92.81 163 HIS B CA 1
ATOM 2754 C C . HIS B 1 163 ? -5.891 -14.664 -16.25 1 92.81 163 HIS B C 1
ATOM 2756 O O . HIS B 1 163 ? -6.777 -15.5 -16.422 1 92.81 163 HIS B O 1
ATOM 2762 N N . ASN B 1 164 ? -4.676 -14.852 -16.688 1 96.06 164 ASN B N 1
ATOM 2763 C CA . ASN B 1 164 ? -4.219 -15.969 -17.516 1 96.06 164 ASN B CA 1
ATOM 2764 C C . 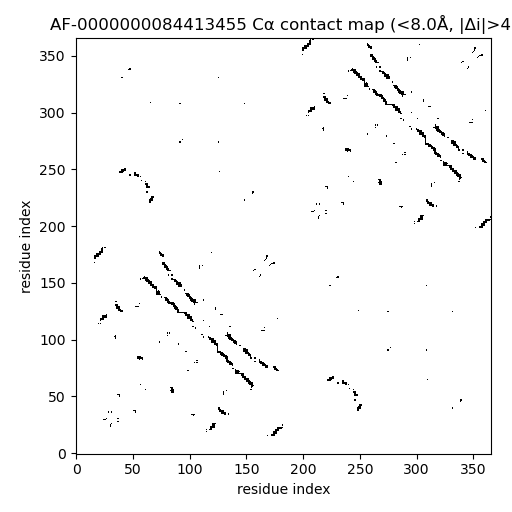ASN B 1 164 ? -3.498 -17.016 -16.688 1 96.06 164 ASN B C 1
ATOM 2766 O O . ASN B 1 164 ? -2.363 -16.812 -16.25 1 96.06 164 ASN B O 1
ATOM 2770 N N . THR B 1 165 ? -4.133 -18.219 -16.578 1 97.81 165 THR B N 1
ATOM 2771 C CA . THR B 1 165 ? -3.65 -19.188 -15.609 1 97.81 165 THR B CA 1
ATOM 2772 C C . THR B 1 165 ? -3.312 -20.516 -16.297 1 97.81 165 THR B C 1
ATOM 2774 O O . THR B 1 165 ? -4.055 -20.969 -17.172 1 97.81 165 THR B O 1
ATOM 2777 N N . HIS B 1 166 ? -2.189 -21.047 -15.992 1 98.44 166 HIS B N 1
ATOM 2778 C CA . HIS B 1 166 ? -1.814 -22.422 -16.328 1 98.44 166 HIS B CA 1
ATOM 2779 C C . HIS B 1 166 ? -1.932 -23.328 -15.102 1 98.44 166 HIS B C 1
ATOM 2781 O O . HIS B 1 166 ? -1.457 -22.984 -14.016 1 98.44 166 HIS B O 1
ATOM 2787 N N . ASP B 1 167 ? -2.561 -24.406 -15.219 1 98.5 167 ASP B N 1
ATOM 2788 C CA . ASP B 1 167 ? -2.752 -25.391 -14.164 1 98.5 167 ASP B CA 1
ATOM 2789 C C . ASP B 1 167 ? -1.87 -26.625 -14.391 1 98.5 167 ASP B C 1
ATOM 2791 O O . ASP B 1 167 ? -2.18 -27.469 -15.234 1 98.5 167 ASP B O 1
ATOM 2795 N N . TYR B 1 168 ? -0.851 -26.812 -13.633 1 98.56 168 TYR B N 1
ATOM 2796 C CA . TYR B 1 168 ? 0.133 -27.875 -13.812 1 98.56 168 TYR B CA 1
ATOM 2797 C C . TYR B 1 168 ? -0.462 -29.234 -13.461 1 98.56 168 TYR B C 1
ATOM 2799 O O . TYR B 1 168 ? -0.048 -30.25 -14.008 1 98.56 168 TYR B O 1
ATOM 2807 N N . ARG B 1 169 ? -1.346 -29.266 -12.492 1 97.81 169 ARG B N 1
ATOM 2808 C CA . ARG B 1 169 ? -1.976 -30.547 -12.164 1 97.81 169 ARG B CA 1
ATOM 2809 C C . ARG B 1 169 ? -2.775 -31.078 -13.344 1 97.81 169 ARG B C 1
ATOM 2811 O O . ARG B 1 169 ? -2.617 -32.25 -13.734 1 97.81 169 ARG B O 1
ATOM 2818 N N . LYS B 1 170 ? -3.551 -30.203 -13.875 1 96.44 170 LYS B N 1
ATOM 2819 C CA . LYS B 1 170 ? -4.445 -30.594 -14.961 1 96.44 170 LYS B CA 1
ATOM 2820 C C . LYS B 1 170 ? -3.666 -30.875 -16.234 1 96.44 170 LYS B C 1
ATOM 2822 O O . LYS B 1 170 ? -3.971 -31.828 -16.953 1 96.44 170 LYS B O 1
ATOM 2827 N N . ARG B 1 171 ? -2.643 -30.031 -16.531 1 96.5 171 ARG B N 1
ATOM 2828 C CA . ARG B 1 171 ? -2.008 -30.078 -17.844 1 96.5 171 ARG B CA 1
ATOM 2829 C C . ARG B 1 171 ? -0.739 -30.922 -17.812 1 96.5 171 ARG B C 1
ATOM 2831 O O . ARG B 1 171 ? -0.309 -31.438 -18.844 1 96.5 171 ARG B O 1
ATOM 2838 N N . ASN B 1 172 ? -0.127 -31.047 -16.656 1 96.69 172 ASN B N 1
ATOM 2839 C CA . ASN B 1 172 ? 1.188 -31.688 -16.609 1 96.69 172 ASN B CA 1
ATOM 2840 C C . ASN B 1 172 ? 1.238 -32.781 -15.547 1 96.69 172 ASN B C 1
ATOM 2842 O O . ASN B 1 172 ? 2.254 -33.469 -15.406 1 96.69 172 ASN B O 1
ATOM 2846 N N . GLY B 1 173 ? 0.206 -32.969 -14.734 1 97.19 173 GLY B N 1
ATOM 2847 C CA . GLY B 1 173 ? 0.219 -33.938 -13.656 1 97.19 173 GLY B CA 1
ATOM 2848 C C . GLY B 1 173 ? 1.255 -33.656 -12.586 1 97.19 173 GLY B C 1
ATOM 2849 O O . GLY B 1 173 ? 1.878 -34.562 -12.047 1 97.19 173 GLY B O 1
ATOM 2850 N N . MET B 1 174 ? 1.491 -32.438 -12.305 1 97.25 174 MET B N 1
ATOM 2851 C CA . MET B 1 174 ? 2.535 -32.094 -11.336 1 97.25 174 MET B CA 1
ATOM 2852 C C . MET B 1 174 ? 2.088 -30.969 -10.422 1 97.25 174 MET B C 1
ATOM 2854 O O . MET B 1 174 ? 1.108 -30.281 -10.711 1 97.25 174 MET B O 1
ATOM 2858 N N . GLU B 1 175 ? 2.795 -30.844 -9.312 1 98.19 175 GLU B N 1
ATOM 2859 C CA . GLU B 1 175 ? 2.676 -29.734 -8.375 1 98.19 175 GLU B CA 1
ATOM 2860 C C . GLU B 1 175 ? 4.043 -29.328 -7.828 1 98.19 175 GLU B C 1
ATOM 2862 O O . GLU B 1 175 ? 5.016 -30.078 -7.961 1 98.19 175 GLU B O 1
ATOM 2867 N N . PHE B 1 176 ? 4.074 -28.172 -7.293 1 98.75 176 PHE B N 1
ATOM 2868 C CA . PHE B 1 176 ? 5.348 -27.656 -6.816 1 98.75 176 PHE B CA 1
ATOM 2869 C C . PHE B 1 176 ? 5.359 -27.562 -5.293 1 98.75 176 PHE B C 1
ATOM 2871 O O . PHE B 1 176 ? 4.359 -27.188 -4.68 1 98.75 176 PHE B O 1
ATOM 2878 N N . ILE B 1 177 ? 6.453 -27.922 -4.734 1 98.44 177 ILE B N 1
ATOM 2879 C CA . ILE B 1 177 ? 6.73 -27.75 -3.312 1 98.44 177 ILE B CA 1
ATOM 2880 C C . ILE B 1 177 ? 7.898 -26.766 -3.131 1 98.44 177 ILE B C 1
ATOM 2882 O O . ILE B 1 177 ? 8.922 -26.891 -3.801 1 98.44 177 ILE B O 1
ATOM 2886 N N . VAL B 1 178 ? 7.738 -25.797 -2.23 1 98.56 178 VAL B N 1
ATOM 2887 C CA . VAL B 1 178 ? 8.773 -24.797 -1.982 1 98.56 178 VAL B CA 1
ATOM 2888 C C . VAL B 1 178 ? 9.586 -25.203 -0.752 1 98.56 178 VAL B C 1
ATOM 2890 O O . VAL B 1 178 ? 9.023 -25.531 0.291 1 98.56 178 VAL B O 1
ATOM 2893 N N . GLU B 1 179 ? 10.844 -25.203 -0.911 1 98 179 GLU B N 1
ATOM 2894 C CA . GLU B 1 179 ? 11.773 -25.453 0.188 1 98 179 GLU B CA 1
ATOM 2895 C C . GLU B 1 179 ? 12.664 -24.234 0.438 1 98 179 GLU B C 1
ATOM 2897 O O . GLU B 1 179 ? 13.32 -23.734 -0.481 1 98 179 GLU B O 1
ATOM 2902 N N . ASP B 1 180 ? 12.602 -23.719 1.63 1 96.75 180 ASP B N 1
ATOM 2903 C CA . ASP B 1 180 ? 13.438 -22.578 2.018 1 96.75 180 ASP B CA 1
ATOM 2904 C C . ASP B 1 180 ? 14.625 -23.031 2.863 1 96.75 180 ASP B C 1
ATOM 2906 O O . ASP B 1 180 ? 14.492 -23.234 4.074 1 96.75 180 ASP B O 1
ATOM 2910 N N . ASP B 1 181 ? 15.758 -23.156 2.252 1 92.75 181 ASP B N 1
ATOM 2911 C CA . ASP B 1 181 ? 16.969 -23.562 2.945 1 92.75 181 ASP B CA 1
ATOM 2912 C C . ASP B 1 181 ? 17.938 -22.391 3.115 1 92.75 181 ASP B C 1
ATOM 2914 O O . ASP B 1 181 ? 19.109 -22.578 3.443 1 92.75 181 ASP B O 1
ATOM 2918 N N . LEU B 1 182 ? 17.516 -21.203 2.816 1 91.88 182 LEU B N 1
ATOM 2919 C CA . LEU B 1 182 ? 18.344 -20.016 2.994 1 91.88 182 LEU B CA 1
ATOM 2920 C C . LEU B 1 182 ? 18.516 -19.688 4.473 1 91.88 182 LEU B C 1
ATOM 2922 O O . LEU B 1 182 ? 17.609 -19.906 5.273 1 91.88 182 LEU B O 1
ATOM 2926 N N . PRO B 1 183 ? 19.609 -19.219 4.891 1 84.19 183 PRO B N 1
ATOM 2927 C CA . PRO B 1 183 ? 19.828 -18.859 6.297 1 84.19 183 PRO B CA 1
ATOM 2928 C C . PRO B 1 183 ? 18.922 -17.734 6.77 1 84.19 183 PRO B C 1
ATOM 2930 O O . PRO B 1 183 ? 18.469 -16.906 5.957 1 84.19 183 PRO B O 1
#

pLDDT: mean 92.0, std 15.38, range [29.47, 98.94]

Foldseek 3Di:
DDPPDPPDPPPPPPLDFAEAEAEADEDDCVVCVLWFAKDADDDPPDDDDPNDGPWQAPQAAKDKDKDKDFADAQKWFKKKAFQRIWKKKAWDDPFDWWKKKKFGADVDLVCDDDPVRIHMHTGGHRIMTTTDRRIIMDDRHDHDDRMTMMIMMHHPCRCPPGIRMDGCCVPPRHMYGYDYPDD/DDPPDPPDPPPPPPLQFAEAEAEADEDDCVVCVLWFAKDADDDPPDDDDPNDGPWQAPQAAKDKDKDKDFADAQKWFKKKAFQRTWKKKAWDDPFFWWKKKKFGADVDLVCDDDPVRIHMHTGGHRIMTTTDRRIIMDDRHDHDDRMTMMIMMHHPCRCPPGIRMDGCCVPPRHMYGYDYPDD

Solvent-accessible surface area (backbone atoms only — not comparable to full-atom values): 20373 Å² total; per-residue (Å²): 137,82,82,80,80,80,76,75,76,74,76,74,76,72,82,80,54,48,74,43,80,43,60,53,40,78,80,41,75,76,69,40,46,78,36,29,46,75,40,52,66,36,61,72,85,69,74,75,55,89,79,43,58,85,74,42,59,82,77,56,57,56,30,56,49,35,33,39,42,67,50,67,28,53,51,49,40,52,38,30,26,32,70,68,31,25,38,34,45,26,61,68,45,78,83,45,50,35,29,37,37,35,22,59,54,62,78,42,83,88,59,56,80,50,79,90,53,51,45,28,34,67,45,55,55,74,31,32,40,33,33,39,54,15,24,29,38,32,67,84,23,28,75,56,58,75,52,44,38,30,43,38,38,36,44,54,50,34,81,77,77,36,61,48,71,49,49,32,47,84,75,66,44,26,32,37,35,59,43,78,82,73,132,136,81,82,78,78,79,76,75,77,73,76,75,74,74,82,80,55,48,75,42,79,41,59,52,42,77,80,42,75,76,70,42,46,78,36,29,47,74,40,53,65,36,62,71,83,70,73,74,55,89,79,42,56,84,73,42,58,82,76,56,58,55,29,57,48,35,33,40,42,69,53,67,28,54,52,49,40,53,38,30,28,32,69,68,33,25,39,35,45,27,61,67,46,80,83,46,49,37,30,38,36,35,22,59,54,61,79,42,82,88,59,55,81,49,81,90,54,51,45,28,35,67,44,56,56,74,31,32,40,33,34,38,55,15,24,30,38,32,67,84,23,30,74,55,58,74,51,44,37,29,42,38,37,37,43,55,50,35,82,77,76,35,60,48,71,50,48,32,46,84,76,64,44,26,34,38,36,57,44,79,82,72,132

Organism: Gonium pectorale (NCBI:txid33097)

Sequence (366 aa):
MQPQAHAAATASEAQQYKQVTLKVTPLTAENIKPFGQIISSSPDGKVFDQEDAQLVLNQGTPRFYIMRLPVRGLRFHRITYHGKVTQCLGGLTPPHPWYVALARPTLSLDAYPQPEDIRVFRIPFGSFLKMEVGTWHAGPLFSEPEAMEFYNLELCDTNVTDHNTHDYRKRNGMEFIVEDDLPMQPQAHAAATASEAQQYKQVTLKVTPLTAENIKPFGQIISSSPDGKVFDQEDAQLVLNQGTPRFYIMRLPVRGLRFHRITYHGKVTQCLGGLTPPHPWYVALARPTLSLDAYPQPEDIRVFRIPFGSFLKMEVGTWHAGPLFSEPEAMEFYNLELCDTNVTDHNTHDYRKRNGMEFIVEDDLP

Nearest PDB structures (foldseek):
  1cax-assembly1_B  TM=4.378E-01  e=1.183E-02  Canavalia ensiformis
  6zyk-assembly1_A  TM=4.925E-01  e=3.496E-02  Streptomyces malaysiense
  6zyl-assembly1_A  TM=4.517E-01  e=2.215E-02  Streptomyces malaysiense
  7eyu-assembly1_B  TM=3.657E-01  e=1.976E-02  Aspergillus sp.
  3obz-assembly1_A  TM=3.557E-01  e=1.226E-01  Homo sapiens

InterPro domains:
  IPR011051 RmlC-like cupin domain superfamily [SSF51182] (20-176)
  IPR024060 Ureidoglycolate lyase domain superfamily [G3DSA:2.60.120.480] (19-180)